Protein AF-A0A6G9AEF9-F1 (afdb_monomer_lite)

Sequence (185 aa):
MTSKETEKKRSSFPTVIVLAAILIAVVLTCVPYLVTIALAEEAAERADASPIFGVTIPPGYKQWELIAPAEEAAPLDELRAVVGNQAAIDAYQAGKLPFPDGTILVKRAWKRKQSPEFASATVPGAATTVQVMVKDSKKYAVTGGWGFGRFVNGKPVDEAQHRTCFACHEARVKNRDYVFTRLAP

Radius of gyration: 28.1 Å; chains: 1; bounding box: 76×95×37 Å

Organism: NCBI:txid1404367

pLDDT: mean 91.13, std 12.87, range [42.12, 98.94]

Structure (mmCIF, N/CA/C/O backbone):
data_AF-A0A6G9AEF9-F1
#
_entry.id   AF-A0A6G9AEF9-F1
#
loop_
_atom_site.group_PDB
_atom_site.id
_atom_site.type_symbol
_atom_site.label_atom_id
_atom_site.label_alt_id
_atom_site.label_comp_id
_atom_site.label_asym_id
_atom_site.label_entity_id
_atom_site.label_seq_id
_atom_site.pdbx_PDB_ins_code
_atom_site.Cartn_x
_atom_site.Cartn_y
_atom_site.Cartn_z
_atom_site.occupancy
_atom_site.B_iso_or_equiv
_atom_site.auth_seq_id
_atom_site.auth_comp_id
_atom_site.auth_asym_id
_atom_site.auth_atom_id
_atom_site.pdbx_PDB_model_num
ATOM 1 N N . MET A 1 1 ? -49.080 77.029 6.266 1.00 50.19 1 MET A N 1
ATOM 2 C CA . MET A 1 1 ? -49.025 76.745 4.819 1.00 50.19 1 MET A CA 1
ATOM 3 C C . MET A 1 1 ? -47.657 76.170 4.503 1.00 50.19 1 MET A C 1
ATOM 5 O O . MET A 1 1 ? -46.713 76.938 4.533 1.00 50.19 1 MET A O 1
ATOM 9 N N . THR A 1 2 ? -47.567 74.858 4.270 1.00 42.12 2 THR A N 1
ATOM 10 C CA . THR A 1 2 ? -46.549 74.180 3.436 1.00 42.12 2 THR A CA 1
ATOM 11 C C . THR A 1 2 ? -46.920 72.693 3.372 1.00 42.12 2 THR A C 1
ATOM 13 O O . THR A 1 2 ? -47.054 72.036 4.403 1.00 42.12 2 THR A O 1
ATOM 16 N N . SER A 1 3 ? -47.187 72.192 2.164 1.00 45.69 3 SER A N 1
ATOM 17 C CA . SER A 1 3 ? -47.597 70.809 1.889 1.00 45.69 3 SER A CA 1
ATOM 18 C C . SER A 1 3 ? -46.540 69.802 2.335 1.00 45.69 3 SER A C 1
ATOM 20 O O . SER A 1 3 ? -45.378 69.923 1.958 1.00 45.69 3 SER A O 1
ATOM 22 N N . LYS A 1 4 ? -46.949 68.759 3.067 1.00 47.06 4 LYS A N 1
ATOM 23 C CA . LYS A 1 4 ? -46.175 67.516 3.145 1.00 47.06 4 LYS A CA 1
ATOM 24 C C . LYS A 1 4 ? -46.424 66.720 1.868 1.00 47.06 4 LYS A C 1
ATOM 26 O O . LYS A 1 4 ? -47.491 66.139 1.693 1.00 47.06 4 LYS A O 1
ATOM 31 N N . GLU A 1 5 ? -45.439 66.731 0.984 1.00 54.19 5 GLU A N 1
ATOM 32 C CA . GLU A 1 5 ? -45.328 65.805 -0.134 1.00 54.19 5 GLU A CA 1
ATOM 33 C C . GLU A 1 5 ? -45.223 64.379 0.426 1.00 54.19 5 GLU A C 1
ATOM 35 O O . GLU A 1 5 ? -44.299 64.041 1.165 1.00 54.19 5 GLU A O 1
ATOM 40 N N . THR A 1 6 ? -46.230 63.549 0.160 1.00 50.47 6 THR A N 1
ATOM 41 C CA . THR A 1 6 ? -46.208 62.128 0.515 1.00 50.47 6 THR A CA 1
ATOM 42 C C . THR A 1 6 ? -45.193 61.403 -0.359 1.00 50.47 6 THR A C 1
ATOM 44 O O . THR A 1 6 ? -45.478 61.065 -1.508 1.00 50.47 6 THR A O 1
ATOM 47 N N . GLU A 1 7 ? -44.021 61.130 0.209 1.00 55.97 7 G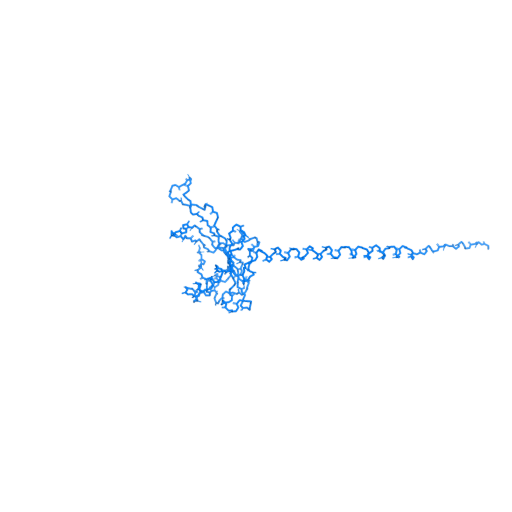LU A N 1
ATOM 48 C CA . GLU A 1 7 ? -43.035 60.207 -0.342 1.00 55.97 7 GLU A CA 1
ATOM 49 C C . GLU A 1 7 ? -43.676 58.814 -0.472 1.00 55.97 7 GLU A C 1
ATOM 51 O O . GLU A 1 7 ? -43.963 58.113 0.504 1.00 55.97 7 GLU A O 1
ATOM 56 N N . LYS A 1 8 ? -43.985 58.429 -1.712 1.00 52.72 8 LYS A N 1
ATOM 57 C CA . LYS A 1 8 ? -44.586 57.138 -2.048 1.00 52.72 8 LYS A CA 1
ATOM 58 C C . LYS A 1 8 ? -43.562 56.039 -1.768 1.00 52.72 8 LYS A C 1
ATOM 60 O O . LYS A 1 8 ? -42.731 55.737 -2.622 1.00 52.72 8 LYS A O 1
ATOM 65 N N . LYS A 1 9 ? -43.636 55.427 -0.581 1.00 56.53 9 LYS A N 1
ATOM 66 C CA . LYS A 1 9 ? -42.842 54.252 -0.188 1.00 56.53 9 LYS A CA 1
ATOM 67 C C . LYS A 1 9 ? -43.030 53.155 -1.245 1.00 56.53 9 LYS A C 1
ATOM 69 O O . LYS A 1 9 ? -44.062 52.485 -1.291 1.00 56.53 9 LYS A O 1
ATOM 74 N N . ARG A 1 10 ? -42.064 53.033 -2.160 1.00 57.84 10 ARG A N 1
ATOM 75 C CA . ARG A 1 10 ? -42.080 52.072 -3.270 1.00 57.84 10 ARG A CA 1
ATOM 76 C C . ARG A 1 10 ? -42.078 50.671 -2.653 1.00 57.84 10 ARG A C 1
ATOM 78 O O . ARG A 1 10 ? -41.106 50.263 -2.028 1.00 57.84 10 ARG A O 1
ATOM 85 N N . SER A 1 11 ? -43.215 49.989 -2.755 1.00 58.19 11 SER A N 1
ATOM 86 C CA . SER A 1 11 ? -43.431 48.631 -2.254 1.00 58.19 11 SER A CA 1
ATOM 87 C C . SER A 1 11 ? -42.329 47.694 -2.767 1.00 58.19 11 SER A C 1
ATOM 89 O O . SER A 1 11 ? -42.173 47.554 -3.979 1.00 58.19 11 SER A O 1
ATOM 91 N N . SER A 1 12 ? -41.559 47.067 -1.865 1.00 60.94 12 SER A N 1
ATOM 92 C CA . SER A 1 12 ? -40.509 46.094 -2.224 1.00 60.94 12 SER A CA 1
ATOM 93 C C . SER A 1 12 ? -41.057 44.692 -2.522 1.00 60.94 12 SER A C 1
ATOM 95 O O . SER A 1 12 ? -40.296 43.800 -2.892 1.00 60.94 12 SER A O 1
ATOM 97 N N . PHE A 1 13 ? -42.377 44.494 -2.415 1.00 61.22 13 PHE A N 1
ATOM 98 C CA . PHE A 1 13 ? -43.053 43.216 -2.651 1.00 61.22 13 PHE A CA 1
ATOM 99 C C . PHE A 1 13 ? -42.726 42.542 -3.998 1.00 61.22 13 PHE A C 1
ATOM 101 O O . PHE A 1 13 ? -42.411 41.354 -3.974 1.00 61.22 13 PHE A O 1
ATOM 108 N N . PRO A 1 14 ? -42.744 43.224 -5.164 1.00 70.44 14 PRO A N 1
ATOM 109 C CA . PRO A 1 14 ? -42.425 42.567 -6.433 1.00 70.44 14 PRO A CA 1
ATOM 110 C C . PRO A 1 14 ? -40.957 42.127 -6.502 1.00 70.44 14 PRO A C 1
ATOM 112 O O . PRO A 1 14 ? -40.668 41.054 -7.020 1.00 70.44 14 PRO A O 1
ATOM 115 N N . THR A 1 15 ? -40.034 42.893 -5.914 1.00 71.81 15 THR A N 1
ATOM 116 C CA . THR A 1 15 ? -38.612 42.525 -5.845 1.00 71.81 15 THR A CA 1
ATOM 117 C C . THR A 1 15 ? -38.402 41.287 -4.973 1.00 71.81 15 THR A C 1
ATOM 119 O O . THR A 1 15 ? -37.646 40.398 -5.350 1.00 71.81 15 THR A O 1
ATOM 122 N N . VAL A 1 16 ? -39.107 41.187 -3.842 1.00 73.44 16 VAL A N 1
ATOM 123 C CA . VAL A 1 16 ? -39.043 40.017 -2.949 1.00 73.44 16 VAL A CA 1
ATOM 124 C C . VAL A 1 16 ? -39.600 38.762 -3.630 1.00 73.44 16 VAL A C 1
ATOM 126 O O . VAL A 1 16 ? -38.996 37.699 -3.523 1.00 73.44 16 VAL A O 1
ATOM 129 N N . ILE A 1 17 ? -40.700 38.877 -4.384 1.00 76.44 17 ILE A N 1
ATOM 130 C CA . ILE A 1 17 ? -41.297 37.751 -5.124 1.00 76.44 17 ILE A CA 1
ATOM 131 C C . ILE A 1 17 ? -40.371 37.273 -6.250 1.00 76.44 17 ILE A C 1
ATOM 133 O O . ILE A 1 17 ? -40.176 36.071 -6.411 1.00 76.44 17 ILE A O 1
ATOM 137 N N . VAL A 1 18 ? -39.763 38.196 -7.003 1.00 77.94 18 VAL A N 1
ATOM 138 C CA . VAL A 1 18 ? -38.818 37.851 -8.077 1.00 77.94 18 VAL A CA 1
ATOM 139 C C . VAL A 1 18 ? -37.564 37.184 -7.510 1.00 77.94 18 VAL A C 1
ATOM 141 O O . VAL A 1 18 ? -37.134 36.159 -8.031 1.00 77.94 18 VAL A O 1
ATOM 144 N N . LEU A 1 19 ? -37.012 37.700 -6.409 1.00 77.81 19 LEU A N 1
ATOM 145 C CA . LEU A 1 19 ? -35.867 37.080 -5.737 1.00 77.81 19 LEU A CA 1
ATOM 146 C C . LEU A 1 19 ? -36.208 35.687 -5.192 1.00 77.81 19 LEU A C 1
ATOM 148 O O . LEU A 1 19 ? -35.406 34.772 -5.353 1.00 77.81 19 LEU A O 1
ATOM 152 N N . ALA A 1 20 ? -37.399 35.500 -4.614 1.00 77.81 20 ALA A N 1
ATOM 153 C CA . ALA A 1 20 ? -37.861 34.194 -4.148 1.00 77.81 20 ALA A CA 1
ATOM 154 C C . ALA A 1 20 ? -38.041 33.198 -5.306 1.00 77.81 20 ALA A C 1
ATOM 156 O O . ALA A 1 20 ? -37.604 32.055 -5.200 1.00 77.81 20 ALA A O 1
ATOM 157 N N . ALA A 1 21 ? -38.615 33.627 -6.434 1.00 78.69 21 ALA A N 1
ATOM 158 C CA . ALA A 1 21 ? -38.781 32.787 -7.619 1.00 78.69 21 ALA A CA 1
ATOM 159 C C . ALA A 1 21 ? -37.434 32.387 -8.249 1.00 78.69 21 ALA A C 1
ATOM 161 O O . ALA A 1 21 ? -37.260 31.230 -8.629 1.00 78.69 21 ALA A O 1
ATOM 162 N N . ILE A 1 22 ? -36.463 33.308 -8.307 1.00 79.38 22 ILE A N 1
ATOM 163 C CA . ILE A 1 22 ? -35.096 33.015 -8.766 1.00 79.38 22 ILE A CA 1
ATOM 164 C C . ILE A 1 22 ? -34.413 32.036 -7.811 1.00 79.38 22 ILE A C 1
ATOM 166 O O . ILE A 1 22 ? -33.820 31.066 -8.273 1.00 79.38 22 ILE A O 1
ATOM 170 N N . LEU A 1 23 ? -34.532 32.232 -6.492 1.00 78.56 23 LEU A N 1
ATOM 171 C CA . LEU A 1 23 ? -33.971 31.298 -5.514 1.00 78.56 23 LEU A CA 1
ATOM 172 C C . LEU A 1 23 ? -34.563 29.895 -5.677 1.00 78.56 23 LEU A C 1
ATOM 174 O O . LEU A 1 23 ? -33.823 28.918 -5.680 1.00 78.56 23 LEU A O 1
ATOM 178 N N . ILE A 1 24 ? -35.881 29.790 -5.857 1.00 79.62 24 ILE A N 1
ATOM 179 C CA . ILE A 1 24 ? -36.564 28.509 -6.065 1.00 79.62 24 ILE A CA 1
ATOM 180 C C . ILE A 1 24 ? -36.096 27.854 -7.370 1.00 79.62 24 ILE A C 1
ATOM 182 O O . ILE A 1 24 ? -35.785 26.668 -7.367 1.00 79.62 24 ILE A O 1
ATOM 186 N N . ALA A 1 25 ? -35.982 28.606 -8.467 1.00 77.56 25 ALA A N 1
ATOM 187 C CA . ALA A 1 25 ? -35.491 28.079 -9.741 1.00 77.56 25 ALA A CA 1
ATOM 188 C C . ALA A 1 25 ? -34.025 27.612 -9.661 1.00 77.56 25 ALA A C 1
ATOM 190 O O . ALA A 1 25 ? -33.682 26.554 -10.189 1.00 77.56 25 ALA A O 1
ATOM 191 N N . VAL A 1 26 ? -33.168 28.359 -8.958 1.00 77.44 26 VAL A N 1
ATOM 192 C CA . VAL A 1 26 ? -31.773 27.975 -8.694 1.00 77.44 26 VAL A CA 1
ATOM 193 C C . VAL A 1 26 ? -31.721 26.713 -7.835 1.00 77.44 26 VAL A C 1
ATOM 195 O O . VAL A 1 26 ? -30.998 25.784 -8.166 1.00 77.44 26 VAL A O 1
ATOM 198 N N . VAL A 1 27 ? -32.531 26.609 -6.782 1.00 79.00 27 VAL A N 1
ATOM 199 C CA . VAL A 1 27 ? -32.588 25.402 -5.943 1.00 79.00 27 VAL A CA 1
ATOM 200 C C . VAL A 1 27 ? -33.084 24.192 -6.745 1.00 79.00 27 VAL A C 1
ATOM 202 O O . VAL A 1 27 ? -32.461 23.134 -6.693 1.00 79.00 27 VAL A O 1
ATOM 205 N N . LEU A 1 28 ? -34.146 24.345 -7.540 1.00 83.31 28 LEU A N 1
ATOM 206 C CA . LEU A 1 28 ? -34.722 23.267 -8.354 1.00 83.31 28 LEU A CA 1
ATOM 207 C C . LEU A 1 28 ? -33.795 22.769 -9.470 1.00 83.31 28 LEU A C 1
ATOM 209 O O . LEU A 1 28 ? -33.977 21.651 -9.939 1.00 83.31 28 LEU A O 1
ATOM 213 N N . THR A 1 29 ? -32.819 23.568 -9.901 1.00 80.75 29 THR A N 1
ATOM 214 C CA . THR A 1 29 ? -31.874 23.187 -10.963 1.00 80.75 29 THR A CA 1
ATOM 215 C C . THR A 1 29 ? -30.514 22.776 -10.404 1.00 80.75 29 THR A C 1
ATOM 217 O O . THR A 1 29 ? -29.993 21.722 -10.767 1.00 80.75 29 THR A O 1
ATOM 220 N N . CYS A 1 30 ? -29.947 23.548 -9.476 1.00 84.88 30 CYS A N 1
ATOM 221 C CA . CYS A 1 30 ? -28.628 23.283 -8.914 1.00 84.88 30 CYS A CA 1
ATOM 222 C C . CYS A 1 30 ? -28.615 22.073 -7.976 1.00 84.88 30 CYS A C 1
ATOM 224 O O . CYS A 1 30 ? -27.661 21.306 -8.021 1.00 84.88 30 CYS A O 1
ATOM 226 N N . VAL A 1 31 ? -29.645 21.859 -7.149 1.00 82.88 31 VAL A N 1
ATOM 227 C CA . VAL A 1 31 ? -29.656 20.726 -6.205 1.00 82.88 31 VAL A CA 1
ATOM 228 C C . VAL A 1 31 ? -29.652 19.371 -6.923 1.00 82.88 31 VAL A C 1
ATOM 230 O O . VAL A 1 31 ? -28.750 18.584 -6.642 1.00 82.88 31 VAL A O 1
ATOM 233 N N . PRO A 1 32 ? -30.564 19.066 -7.870 1.00 86.56 32 PRO A N 1
ATOM 234 C CA . PRO A 1 32 ? -30.508 17.790 -8.584 1.00 86.56 32 PRO A CA 1
ATOM 235 C C . PRO A 1 32 ? -29.223 17.629 -9.405 1.00 86.56 32 PRO A C 1
ATOM 237 O O . PRO A 1 32 ? -28.688 16.526 -9.462 1.00 86.56 32 PRO A O 1
ATOM 240 N N . TYR A 1 33 ? -28.677 18.713 -9.966 1.00 86.88 33 TYR A N 1
ATOM 241 C CA . TYR A 1 33 ? -27.392 18.666 -10.668 1.00 86.88 33 TYR A CA 1
ATOM 242 C C . TYR A 1 33 ? -26.226 18.293 -9.732 1.00 86.88 33 TYR A C 1
ATOM 244 O O . TYR A 1 33 ? -25.446 17.390 -10.034 1.00 86.88 33 TYR A O 1
ATOM 252 N N . LEU A 1 34 ? -26.141 18.911 -8.550 1.00 87.00 34 LEU A N 1
ATOM 253 C CA . LEU A 1 34 ? -25.136 18.565 -7.539 1.00 87.00 34 LEU A CA 1
ATOM 254 C C . LEU A 1 34 ? -25.303 17.125 -7.031 1.00 87.00 34 LEU A C 1
ATOM 256 O O . LEU A 1 34 ? -24.308 16.426 -6.856 1.00 87.00 34 LEU A O 1
ATOM 260 N N . VAL A 1 35 ? -26.543 16.651 -6.864 1.00 87.81 35 VAL A N 1
ATOM 261 C CA . VAL A 1 35 ? -26.825 15.252 -6.499 1.00 87.81 35 VAL A CA 1
ATOM 262 C C . VAL A 1 35 ? -26.335 14.292 -7.586 1.00 87.81 35 VAL A C 1
ATOM 264 O O . VAL A 1 35 ? -25.706 13.288 -7.264 1.00 87.81 35 VAL A O 1
ATOM 267 N N . THR A 1 36 ? -26.553 14.595 -8.872 1.00 84.56 36 THR A N 1
ATOM 268 C CA . THR A 1 36 ? -26.038 13.744 -9.960 1.00 84.56 36 THR A CA 1
ATOM 269 C C . THR A 1 36 ? -24.513 13.686 -10.002 1.00 84.56 36 THR A C 1
ATOM 271 O O . THR A 1 36 ? -23.966 12.615 -10.254 1.00 84.56 36 THR A O 1
ATOM 274 N N . ILE A 1 37 ? -23.824 14.796 -9.713 1.00 86.75 37 ILE A N 1
ATOM 275 C CA . ILE A 1 37 ? -22.356 14.823 -9.634 1.00 86.75 37 ILE A CA 1
ATOM 276 C C . ILE A 1 37 ? -21.868 13.962 -8.466 1.00 86.75 37 ILE A C 1
ATOM 278 O O . ILE A 1 37 ? -21.018 13.102 -8.673 1.00 86.75 37 ILE A O 1
ATOM 282 N N . ALA A 1 38 ? -22.442 14.133 -7.271 1.00 82.56 38 ALA A N 1
ATOM 283 C CA . ALA A 1 38 ? -22.043 13.371 -6.088 1.00 82.56 38 ALA A CA 1
ATOM 284 C C . ALA A 1 38 ? -22.218 11.854 -6.283 1.00 82.56 38 ALA A C 1
ATOM 286 O O . ALA A 1 38 ? -21.328 11.076 -5.949 1.00 82.56 38 ALA A O 1
ATOM 287 N N . LEU A 1 39 ? -23.331 11.425 -6.891 1.00 82.38 39 LEU A N 1
ATOM 288 C CA . LEU A 1 39 ? -23.566 10.011 -7.205 1.00 82.38 39 LEU A CA 1
ATOM 289 C C . LEU A 1 39 ? -22.569 9.465 -8.238 1.00 82.38 39 LEU A C 1
ATOM 291 O O . LEU A 1 39 ? -22.160 8.307 -8.150 1.00 82.38 39 LEU A O 1
ATOM 295 N N . ALA A 1 40 ? -22.176 10.280 -9.220 1.00 75.19 40 ALA A N 1
ATOM 296 C CA . ALA A 1 40 ? -21.175 9.892 -10.209 1.00 75.19 40 ALA A CA 1
ATOM 297 C C . ALA A 1 40 ? -19.773 9.764 -9.588 1.00 75.19 40 ALA A C 1
ATOM 299 O O . ALA A 1 40 ? -19.057 8.816 -9.910 1.00 75.19 40 ALA A O 1
ATOM 300 N N . GLU A 1 41 ? -19.397 10.669 -8.679 1.00 77.88 41 GLU A N 1
ATOM 301 C CA . GLU A 1 41 ? -18.144 10.581 -7.919 1.00 77.88 41 GLU A CA 1
ATOM 302 C C . GLU A 1 41 ? -18.118 9.344 -7.016 1.00 77.88 41 GLU A C 1
ATOM 304 O O . GLU A 1 41 ? -17.148 8.589 -7.053 1.00 77.88 41 GLU A O 1
ATOM 309 N N . GLU A 1 42 ? -19.200 9.067 -6.284 1.00 75.25 42 GLU A N 1
ATOM 310 C CA . GLU A 1 42 ? -19.298 7.880 -5.427 1.00 75.25 42 GLU A CA 1
ATOM 311 C C . GLU A 1 42 ? -19.210 6.580 -6.246 1.00 75.25 42 GLU A C 1
ATOM 313 O O . GLU A 1 42 ? -18.527 5.627 -5.861 1.00 75.25 42 GLU A O 1
ATOM 318 N N . ALA A 1 43 ? -19.850 6.536 -7.420 1.00 72.38 43 ALA A N 1
ATOM 319 C CA . ALA A 1 43 ? -19.755 5.398 -8.329 1.00 72.38 43 ALA A CA 1
ATOM 320 C C . ALA A 1 43 ? -18.331 5.207 -8.880 1.00 72.38 43 ALA A C 1
ATOM 322 O O . ALA A 1 43 ? -17.863 4.070 -8.984 1.00 72.38 43 ALA A O 1
ATOM 323 N N . ALA A 1 44 ? -17.635 6.298 -9.206 1.00 71.94 44 ALA A N 1
ATOM 324 C CA . ALA A 1 44 ? -16.251 6.258 -9.667 1.00 71.94 44 ALA A CA 1
ATOM 325 C C . ALA A 1 44 ? -15.293 5.799 -8.555 1.00 71.94 44 ALA A C 1
ATOM 327 O O . ALA A 1 44 ? -14.467 4.917 -8.787 1.00 71.94 44 ALA A O 1
ATOM 328 N N . GLU A 1 45 ? -15.445 6.319 -7.335 1.00 74.69 45 GLU A N 1
ATOM 329 C CA . GLU A 1 45 ? -14.645 5.905 -6.179 1.00 74.69 45 GLU A CA 1
ATOM 330 C C . GLU A 1 45 ? -14.865 4.422 -5.857 1.00 74.69 45 GLU A C 1
ATOM 332 O O . GLU A 1 45 ? -13.914 3.677 -5.615 1.00 74.69 45 GLU A O 1
ATOM 337 N N . ARG A 1 46 ? -16.114 3.951 -5.945 1.00 76.75 46 ARG A N 1
ATOM 338 C CA . ARG A 1 46 ? -16.452 2.539 -5.754 1.00 76.75 46 ARG A CA 1
ATOM 339 C C . ARG A 1 46 ? -15.860 1.635 -6.835 1.00 76.75 46 ARG A C 1
ATOM 341 O O . ARG A 1 46 ? -15.484 0.507 -6.522 1.00 76.75 46 ARG A O 1
ATOM 348 N N . ALA A 1 47 ? -15.767 2.106 -8.078 1.00 82.06 47 ALA A N 1
ATOM 349 C CA . ALA A 1 47 ? -15.127 1.371 -9.169 1.00 82.06 47 ALA A CA 1
ATOM 350 C C . ALA A 1 47 ? -13.603 1.250 -8.986 1.00 82.06 47 ALA A C 1
ATOM 352 O O . ALA A 1 47 ? -13.001 0.276 -9.440 1.00 82.06 47 ALA A O 1
ATOM 353 N N . ASP A 1 48 ? -12.994 2.212 -8.292 1.00 92.38 48 ASP A N 1
ATOM 354 C CA . ASP A 1 48 ? -11.558 2.236 -8.008 1.00 92.38 48 ASP A CA 1
ATOM 355 C C . ASP A 1 48 ? -11.193 1.600 -6.658 1.00 92.38 48 ASP A C 1
ATOM 357 O O . ASP A 1 48 ? -10.011 1.465 -6.332 1.00 92.38 48 ASP A O 1
ATOM 361 N N . ALA A 1 49 ? -12.184 1.153 -5.887 1.00 97.06 49 ALA A N 1
ATOM 362 C CA . ALA A 1 49 ? -11.987 0.450 -4.630 1.00 97.06 49 ALA A CA 1
ATOM 363 C C . ALA A 1 49 ? -11.798 -1.060 -4.838 1.00 97.06 49 ALA A C 1
ATOM 365 O O . ALA A 1 49 ? -12.389 -1.678 -5.723 1.00 97.06 49 ALA A O 1
ATOM 366 N N . SER A 1 50 ? -10.990 -1.688 -3.985 1.00 97.62 50 SER A N 1
ATOM 367 C CA . SER A 1 50 ? -10.809 -3.132 -4.014 1.00 97.62 50 SER A CA 1
ATOM 368 C C . SER A 1 50 ? -12.135 -3.854 -3.763 1.00 97.62 50 SER A C 1
ATOM 370 O O . SER A 1 50 ? -12.891 -3.468 -2.859 1.00 97.62 50 SER A O 1
ATOM 372 N N . PRO A 1 51 ? -12.423 -4.935 -4.512 1.00 94.88 51 PRO A N 1
ATOM 373 C CA . PRO A 1 51 ? -13.562 -5.782 -4.202 1.00 94.88 51 PRO A CA 1
ATOM 374 C C . PRO A 1 51 ? -13.422 -6.306 -2.772 1.00 94.88 51 PRO A C 1
ATOM 376 O O . PRO A 1 51 ? -12.309 -6.448 -2.264 1.00 94.88 51 PRO A O 1
ATOM 379 N N . ILE A 1 52 ? -14.560 -6.568 -2.128 1.00 95.25 52 ILE A N 1
ATOM 380 C CA . ILE A 1 52 ? -14.738 -7.120 -0.769 1.00 95.25 52 ILE A CA 1
ATOM 381 C C . ILE A 1 52 ? -14.170 -6.313 0.414 1.00 95.25 52 ILE A C 1
ATOM 383 O O . ILE A 1 52 ? -14.688 -6.459 1.518 1.00 95.25 52 ILE A O 1
ATOM 387 N N . PHE A 1 53 ? -13.179 -5.436 0.218 1.00 97.56 53 PHE A N 1
ATOM 388 C CA . PHE A 1 53 ? -12.608 -4.604 1.289 1.00 97.56 53 PHE A CA 1
ATOM 389 C C . PHE A 1 53 ? -12.914 -3.109 1.136 1.00 97.56 53 PHE A C 1
ATOM 391 O O . PHE A 1 53 ? -12.922 -2.381 2.131 1.00 97.56 53 PHE A O 1
ATOM 398 N N . GLY A 1 54 ? -13.177 -2.634 -0.085 1.00 97.19 54 GLY A N 1
ATOM 399 C CA . GLY A 1 54 ? -13.405 -1.214 -0.345 1.00 97.19 54 GLY A CA 1
ATOM 400 C C . GLY A 1 54 ? -12.179 -0.353 -0.022 1.00 97.19 54 GLY A C 1
ATOM 401 O O . GLY A 1 54 ? -12.329 0.762 0.468 1.00 97.19 54 GLY A O 1
ATOM 402 N N . VAL A 1 55 ? -10.970 -0.897 -0.196 1.00 98.31 55 VAL A N 1
ATOM 403 C CA . VAL A 1 55 ? -9.708 -0.166 -0.012 1.00 98.31 55 VAL A CA 1
ATOM 404 C C . VAL A 1 55 ? -9.352 0.507 -1.328 1.00 98.31 55 VAL A C 1
ATOM 406 O O . VAL A 1 55 ? -9.385 -0.145 -2.362 1.00 98.31 55 VAL A O 1
ATOM 409 N N . THR A 1 56 ? -8.972 1.779 -1.302 1.00 98.00 56 THR A N 1
ATOM 410 C CA . THR A 1 56 ? -8.499 2.540 -2.469 1.00 98.00 56 THR A CA 1
ATOM 411 C C . THR A 1 56 ? -6.999 2.828 -2.355 1.00 98.00 56 THR A C 1
ATOM 413 O O . THR A 1 56 ? -6.373 2.559 -1.325 1.00 98.00 56 THR A O 1
ATOM 416 N N . ILE A 1 57 ? -6.387 3.358 -3.420 1.00 98.25 57 ILE A N 1
ATOM 417 C CA . ILE A 1 57 ? -5.018 3.887 -3.350 1.00 98.25 57 ILE A CA 1
ATOM 418 C C . ILE A 1 57 ? -5.066 5.242 -2.624 1.00 98.25 57 ILE A C 1
ATOM 420 O O . ILE A 1 57 ? -5.673 6.171 -3.157 1.00 98.25 57 ILE A O 1
ATOM 424 N N . PRO A 1 58 ? -4.411 5.406 -1.458 1.00 97.62 58 PRO A N 1
ATOM 425 C CA . PRO A 1 58 ? -4.467 6.665 -0.725 1.00 97.62 58 PRO A CA 1
ATOM 426 C C . PRO A 1 58 ? -3.813 7.798 -1.529 1.00 97.62 58 PRO A C 1
ATOM 428 O O . PRO A 1 58 ? -2.695 7.616 -2.024 1.00 97.62 58 PRO A O 1
ATOM 431 N N . PRO A 1 59 ? -4.435 8.980 -1.656 1.00 96.19 59 PRO A N 1
ATOM 432 C CA . PRO A 1 59 ? -3.785 10.119 -2.292 1.00 96.19 59 PRO A CA 1
ATOM 433 C C . PRO A 1 59 ? -2.529 10.521 -1.504 1.00 96.19 59 PRO A C 1
ATOM 435 O O . PRO A 1 59 ? -2.469 10.399 -0.283 1.00 96.19 59 PRO A O 1
ATOM 438 N N . GLY A 1 60 ? -1.490 10.978 -2.205 1.00 97.00 60 GLY A N 1
ATOM 439 C CA . GLY A 1 60 ? -0.255 11.447 -1.563 1.00 97.00 60 GLY A CA 1
ATOM 440 C C . GLY A 1 60 ? 0.625 10.359 -0.926 1.00 97.00 60 GLY A C 1
ATOM 441 O O . GLY A 1 60 ? 1.645 10.675 -0.320 1.00 97.00 60 GLY A O 1
ATOM 442 N N . TYR A 1 61 ? 0.300 9.069 -1.084 1.00 98.31 61 TYR A N 1
ATOM 443 C CA . TYR A 1 61 ? 1.099 7.990 -0.485 1.00 98.31 61 TYR A CA 1
ATOM 444 C C . TYR A 1 61 ? 2.556 7.952 -0.974 1.00 98.31 61 TYR A C 1
ATOM 446 O O . TYR A 1 61 ? 3.426 7.396 -0.317 1.00 98.31 61 TYR A O 1
ATOM 454 N N . LYS A 1 62 ? 2.854 8.533 -2.144 1.00 96.50 62 LYS A N 1
ATOM 455 C CA . LYS A 1 62 ? 4.217 8.573 -2.699 1.00 96.50 62 LYS A CA 1
ATOM 456 C C . LYS A 1 62 ? 5.157 9.465 -1.882 1.00 96.50 62 LYS A C 1
ATOM 458 O O . LYS A 1 62 ? 6.365 9.328 -2.036 1.00 96.50 62 LYS A O 1
ATOM 463 N N . GLN A 1 63 ? 4.602 10.361 -1.067 1.00 97.81 63 GLN A N 1
ATOM 464 C CA . GLN A 1 63 ? 5.314 11.259 -0.162 1.00 97.81 63 GLN A CA 1
ATOM 465 C C . GLN A 1 63 ? 5.414 10.701 1.263 1.00 97.81 63 GLN A C 1
ATOM 467 O O . GLN A 1 63 ? 6.026 11.330 2.119 1.00 97.81 63 GLN A O 1
ATOM 472 N N . TRP A 1 64 ? 4.792 9.552 1.534 1.00 98.56 64 TRP A N 1
ATOM 473 C CA . TRP A 1 64 ? 4.865 8.914 2.841 1.00 98.56 64 TRP A CA 1
ATOM 474 C C . TRP A 1 64 ? 6.251 8.334 3.102 1.00 98.56 64 TRP A C 1
ATOM 476 O O . TRP A 1 64 ? 6.998 8.007 2.176 1.00 98.56 64 TRP A O 1
ATOM 486 N N . GLU A 1 65 ? 6.572 8.192 4.381 1.00 98.31 65 GLU A N 1
ATOM 487 C CA . GLU A 1 65 ? 7.878 7.739 4.828 1.00 98.31 65 GLU A CA 1
ATOM 488 C C . GLU A 1 65 ? 8.116 6.270 4.453 1.00 98.31 65 GLU A C 1
ATOM 490 O O . GLU A 1 65 ? 7.208 5.429 4.478 1.00 98.31 65 GLU A O 1
ATOM 495 N N . LEU A 1 66 ? 9.353 5.974 4.047 1.00 98.56 66 LEU A N 1
ATOM 496 C CA . LEU A 1 66 ? 9.782 4.632 3.682 1.00 98.56 66 LEU A CA 1
ATOM 497 C C . LEU A 1 66 ? 9.851 3.757 4.935 1.00 98.56 66 LEU A C 1
ATOM 499 O O . LEU A 1 66 ? 10.584 4.058 5.864 1.00 98.56 66 LEU A O 1
ATOM 503 N N . ILE A 1 67 ? 9.148 2.626 4.910 1.00 98.69 67 ILE A N 1
ATOM 504 C CA . ILE A 1 67 ? 9.285 1.580 5.924 1.00 98.69 67 ILE A CA 1
ATOM 505 C C . ILE A 1 67 ? 10.493 0.712 5.600 1.00 98.69 67 ILE A C 1
ATOM 507 O O . ILE A 1 67 ? 11.397 0.601 6.412 1.00 98.69 67 ILE A O 1
ATOM 511 N N . ALA A 1 68 ? 10.509 0.069 4.431 1.00 98.62 68 ALA A N 1
ATOM 512 C CA . ALA A 1 68 ? 11.659 -0.713 3.981 1.00 98.62 68 ALA A CA 1
ATOM 513 C C . ALA A 1 68 ? 11.567 -1.067 2.490 1.00 98.62 68 ALA A C 1
ATOM 515 O O . ALA A 1 68 ? 10.458 -1.237 1.956 1.00 98.62 68 ALA A O 1
ATOM 516 N N . PRO A 1 69 ? 12.718 -1.244 1.820 1.00 98.00 69 PRO A N 1
ATOM 517 C CA . PRO A 1 69 ? 12.785 -1.926 0.539 1.00 98.00 69 PRO A CA 1
ATOM 518 C C . PRO A 1 69 ? 12.673 -3.450 0.709 1.00 98.00 69 PRO A C 1
ATOM 520 O O . PRO A 1 69 ? 12.920 -4.007 1.778 1.00 98.00 69 PRO A O 1
ATOM 523 N N . ALA A 1 70 ? 12.328 -4.134 -0.375 1.00 97.44 70 ALA A N 1
ATOM 524 C CA . ALA A 1 70 ? 12.426 -5.581 -0.503 1.00 97.44 70 ALA A CA 1
ATOM 525 C C . ALA A 1 70 ? 12.689 -5.960 -1.962 1.00 97.44 70 ALA A C 1
ATOM 527 O O . ALA A 1 70 ? 12.297 -5.243 -2.883 1.00 97.44 70 ALA A O 1
ATOM 528 N N . GLU A 1 71 ? 13.295 -7.120 -2.169 1.00 96.75 71 GLU A N 1
ATOM 529 C CA . GLU A 1 71 ? 13.380 -7.760 -3.475 1.00 96.75 71 GLU A CA 1
ATOM 530 C C . GLU A 1 71 ? 12.538 -9.035 -3.448 1.00 96.75 71 GLU A C 1
ATOM 532 O O . GLU A 1 71 ? 12.594 -9.804 -2.486 1.00 96.75 71 GLU A O 1
ATOM 537 N N . GLU A 1 72 ? 11.750 -9.258 -4.496 1.00 95.31 72 GLU A N 1
ATOM 538 C CA . GLU A 1 72 ? 11.159 -10.562 -4.762 1.00 95.31 72 GLU A CA 1
ATOM 539 C C . GLU A 1 72 ? 11.861 -11.205 -5.949 1.00 95.31 72 GLU A C 1
ATOM 541 O O . GLU A 1 72 ? 11.881 -10.656 -7.052 1.00 95.31 72 GLU A O 1
ATOM 546 N N . ALA A 1 73 ? 12.422 -12.386 -5.704 1.00 94.06 73 ALA A N 1
ATOM 547 C CA . ALA A 1 73 ? 13.127 -13.162 -6.706 1.00 94.06 73 ALA A CA 1
ATOM 548 C C . ALA A 1 73 ? 12.197 -13.628 -7.845 1.00 94.06 73 ALA A C 1
ATOM 550 O O . ALA A 1 73 ? 10.987 -13.368 -7.880 1.00 94.06 73 ALA A O 1
ATOM 551 N N . ALA A 1 74 ? 12.777 -14.354 -8.800 1.00 91.75 74 ALA A N 1
ATOM 552 C CA . ALA A 1 74 ? 12.011 -15.049 -9.824 1.00 91.75 74 ALA A CA 1
ATOM 553 C C . ALA A 1 74 ? 10.900 -15.925 -9.191 1.00 91.75 74 ALA A C 1
ATOM 555 O O . ALA A 1 74 ? 11.111 -16.514 -8.128 1.00 91.75 74 ALA A O 1
ATOM 556 N N . PRO A 1 75 ? 9.716 -16.026 -9.823 1.00 94.44 75 PRO A N 1
ATOM 557 C CA . PRO A 1 75 ? 9.415 -15.581 -11.187 1.00 94.44 75 PRO A CA 1
ATOM 558 C C . PRO A 1 75 ? 8.949 -14.122 -11.300 1.00 94.44 75 PRO A C 1
ATOM 560 O O . PRO A 1 75 ? 8.839 -13.607 -12.412 1.00 94.44 75 PRO A O 1
ATOM 563 N N . LEU A 1 76 ? 8.659 -13.450 -10.183 1.00 93.75 76 LEU A N 1
ATOM 564 C CA . LEU A 1 76 ? 8.122 -12.090 -10.231 1.00 93.75 76 LEU A CA 1
ATOM 565 C C . LEU A 1 76 ? 9.208 -11.064 -10.550 1.00 93.75 76 LEU A C 1
ATOM 567 O O . LEU A 1 76 ? 8.947 -10.171 -11.358 1.00 93.75 76 LEU A O 1
ATOM 571 N N . ASP A 1 77 ? 10.426 -11.260 -10.034 1.00 96.12 77 ASP A N 1
ATOM 572 C CA . ASP A 1 77 ? 11.601 -10.433 -10.343 1.00 96.12 77 ASP A CA 1
ATOM 573 C C . ASP A 1 77 ? 11.300 -8.937 -10.150 1.00 96.12 77 ASP A C 1
ATOM 575 O O . ASP A 1 77 ? 11.277 -8.131 -11.089 1.00 96.12 77 ASP A O 1
ATOM 579 N N . GLU A 1 78 ? 10.958 -8.597 -8.907 1.00 97.75 78 GLU A N 1
ATOM 580 C CA . GLU A 1 78 ? 10.468 -7.277 -8.532 1.00 97.75 78 GLU A CA 1
ATOM 581 C C . GLU A 1 78 ? 11.352 -6.603 -7.488 1.00 97.75 78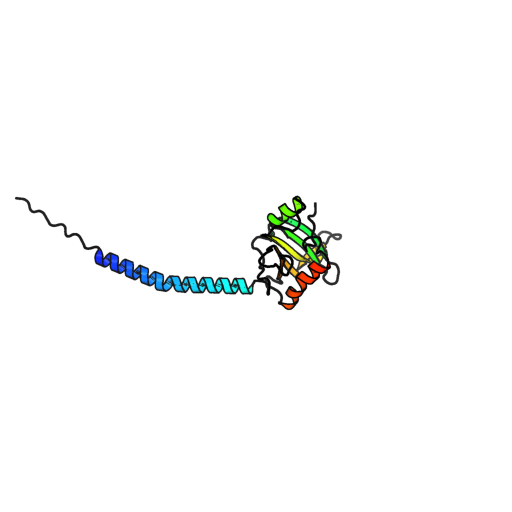 GLU A C 1
ATOM 583 O O . GLU A 1 78 ? 11.701 -7.188 -6.463 1.00 97.75 78 GLU A O 1
ATOM 588 N N . LEU A 1 79 ? 11.602 -5.313 -7.702 1.00 98.06 79 LEU A N 1
ATOM 589 C CA . LEU A 1 79 ? 11.999 -4.395 -6.643 1.00 98.06 79 LEU A CA 1
ATOM 590 C C . LEU A 1 79 ? 10.741 -3.838 -5.988 1.00 98.06 79 LEU A C 1
ATOM 592 O O . LEU A 1 79 ? 9.774 -3.482 -6.668 1.00 98.06 79 LEU A O 1
ATOM 596 N N . ARG A 1 80 ? 10.744 -3.758 -4.661 1.00 98.31 80 ARG A N 1
ATOM 597 C CA . ARG A 1 80 ? 9.594 -3.327 -3.874 1.00 98.31 80 ARG A CA 1
ATOM 598 C C . ARG A 1 80 ? 10.006 -2.339 -2.803 1.00 98.31 80 ARG A C 1
ATOM 600 O O . ARG A 1 80 ? 11.097 -2.416 -2.250 1.00 98.31 80 ARG A O 1
ATOM 607 N N . ALA A 1 81 ? 9.097 -1.434 -2.480 1.00 98.44 81 ALA A N 1
ATOM 608 C CA . ALA A 1 81 ? 9.243 -0.523 -1.356 1.00 98.44 81 ALA A CA 1
ATOM 609 C C . ALA A 1 81 ? 7.901 -0.378 -0.651 1.00 98.44 81 ALA A C 1
ATOM 611 O O . ALA A 1 81 ? 6.876 -0.183 -1.307 1.00 98.44 81 ALA A O 1
ATOM 612 N N . VAL A 1 82 ? 7.907 -0.476 0.675 1.00 98.88 82 VAL A N 1
ATOM 613 C CA . VAL A 1 82 ? 6.732 -0.180 1.493 1.00 98.88 82 VAL A CA 1
ATOM 614 C C . VAL A 1 82 ? 6.897 1.193 2.106 1.00 98.88 82 VAL A C 1
ATOM 616 O O . VAL A 1 82 ? 7.923 1.465 2.715 1.00 98.88 82 VAL A O 1
ATOM 619 N N . VAL A 1 83 ? 5.878 2.028 1.955 1.00 98.88 83 VAL A N 1
ATOM 620 C CA . VAL A 1 83 ? 5.741 3.313 2.644 1.00 98.88 83 VAL A CA 1
ATOM 621 C C . VAL A 1 83 ? 4.568 3.243 3.618 1.00 98.88 83 VAL A C 1
ATOM 623 O O . VAL A 1 83 ? 3.645 2.447 3.412 1.00 98.88 83 VAL A O 1
ATOM 626 N N . GLY A 1 84 ? 4.598 4.048 4.674 1.00 98.75 84 GLY A N 1
ATOM 627 C CA . GLY A 1 84 ? 3.566 4.057 5.709 1.00 98.75 84 GLY A CA 1
ATOM 628 C C . GLY A 1 84 ? 3.141 5.468 6.082 1.00 98.75 84 GLY A C 1
ATOM 629 O O . GLY A 1 84 ? 3.949 6.392 6.059 1.00 98.75 84 GLY A O 1
ATOM 630 N N . ASN A 1 85 ? 1.865 5.641 6.424 1.00 98.81 85 ASN A N 1
ATOM 631 C CA . ASN A 1 85 ? 1.396 6.911 6.977 1.00 98.81 85 ASN A CA 1
ATOM 632 C C . ASN A 1 85 ? 1.979 7.157 8.382 1.00 98.81 85 ASN A C 1
ATOM 634 O O . ASN A 1 85 ? 2.597 6.269 8.968 1.00 98.81 85 ASN A O 1
ATOM 638 N N . GLN A 1 86 ? 1.733 8.337 8.959 1.00 98.50 86 GLN A N 1
ATOM 639 C CA . GLN A 1 86 ? 2.261 8.681 10.286 1.00 98.50 86 GLN A CA 1
ATOM 640 C C . GLN A 1 86 ? 1.910 7.630 11.353 1.00 98.50 86 GLN A C 1
ATOM 642 O O . GLN A 1 86 ? 2.773 7.208 12.111 1.00 98.50 86 GLN A O 1
ATOM 647 N N . ALA A 1 87 ? 0.677 7.113 11.343 1.00 98.69 87 ALA A N 1
ATOM 648 C CA . ALA A 1 87 ? 0.256 6.065 12.272 1.00 98.69 87 ALA A CA 1
ATOM 649 C C . ALA A 1 87 ? 1.063 4.758 12.126 1.00 98.69 87 ALA A C 1
ATOM 651 O O . ALA A 1 87 ? 1.295 4.073 13.120 1.00 98.69 87 ALA A O 1
ATOM 652 N N . ALA A 1 88 ? 1.484 4.388 10.909 1.00 98.69 88 ALA A N 1
ATOM 653 C CA . ALA A 1 88 ? 2.409 3.274 10.705 1.00 98.69 88 ALA A CA 1
ATOM 654 C C . ALA A 1 88 ? 3.786 3.574 11.310 1.00 98.69 88 ALA A C 1
ATOM 656 O O . ALA A 1 88 ? 4.322 2.731 12.027 1.00 98.69 88 ALA A O 1
ATOM 657 N N . ILE A 1 89 ? 4.344 4.754 11.026 1.00 98.50 89 ILE A N 1
ATOM 658 C CA . ILE A 1 89 ? 5.672 5.162 11.502 1.00 98.50 89 ILE A CA 1
ATOM 659 C C . ILE A 1 89 ? 5.726 5.188 13.024 1.00 98.50 8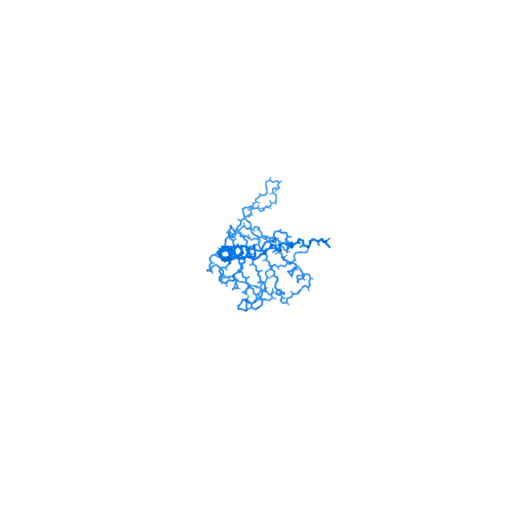9 ILE A C 1
ATOM 661 O O . ILE A 1 89 ? 6.573 4.513 13.607 1.00 98.50 89 ILE A O 1
ATOM 665 N N . ASP A 1 90 ? 4.771 5.858 13.666 1.00 98.56 90 ASP A N 1
ATOM 666 C CA . ASP A 1 90 ? 4.692 5.949 15.123 1.00 98.56 90 ASP A CA 1
ATOM 667 C C . ASP A 1 90 ? 4.600 4.554 15.759 1.00 98.56 90 ASP A C 1
ATOM 669 O O . ASP A 1 90 ? 5.269 4.256 16.750 1.00 98.56 90 ASP A O 1
ATOM 673 N N . ALA A 1 91 ? 3.797 3.660 15.167 1.00 98.62 91 ALA A N 1
ATOM 674 C CA . ALA A 1 91 ? 3.663 2.291 15.647 1.00 98.62 91 ALA A CA 1
ATOM 675 C C . ALA A 1 91 ? 4.967 1.496 15.498 1.00 98.62 91 ALA A C 1
ATOM 677 O O . ALA A 1 91 ? 5.354 0.787 16.428 1.00 98.62 91 ALA A O 1
ATOM 678 N N . TYR A 1 92 ? 5.668 1.628 14.370 1.00 98.31 92 TYR A N 1
ATOM 679 C CA . TYR A 1 92 ? 6.958 0.972 14.173 1.00 98.31 92 TYR A CA 1
ATOM 680 C C . TYR A 1 92 ? 8.026 1.487 15.138 1.00 98.31 92 TYR A C 1
ATOM 682 O O . TYR A 1 92 ? 8.701 0.674 15.768 1.00 98.31 92 TYR A O 1
ATOM 690 N N . GLN A 1 93 ? 8.155 2.806 15.284 1.00 97.56 93 GLN A N 1
ATOM 691 C CA . GLN A 1 93 ? 9.127 3.434 16.182 1.00 97.56 93 GLN A CA 1
ATOM 692 C C . GLN A 1 93 ? 8.879 3.051 17.647 1.00 97.56 93 GLN A C 1
ATOM 694 O O . GLN A 1 93 ? 9.824 2.818 18.396 1.00 97.56 93 GLN A O 1
ATOM 699 N N . ALA A 1 94 ? 7.612 2.911 18.047 1.00 97.88 94 ALA A N 1
ATOM 700 C CA . ALA A 1 94 ? 7.232 2.466 19.385 1.00 97.88 94 ALA A CA 1
ATOM 701 C C . ALA A 1 94 ? 7.269 0.935 19.578 1.00 97.88 94 ALA A C 1
ATOM 703 O O . ALA A 1 94 ? 7.003 0.457 20.680 1.00 97.88 94 ALA A O 1
ATOM 704 N N . GLY A 1 95 ? 7.523 0.146 18.525 1.00 97.00 95 GLY A N 1
ATOM 705 C CA . GLY A 1 95 ? 7.417 -1.318 18.575 1.00 97.00 95 GLY A CA 1
ATOM 706 C C . GLY A 1 95 ? 6.001 -1.822 18.894 1.00 97.00 95 GLY A C 1
ATOM 707 O O . GLY A 1 95 ? 5.834 -2.894 19.475 1.00 97.00 95 GLY A O 1
ATOM 708 N N . LYS A 1 96 ? 4.972 -1.040 18.554 1.00 97.81 96 LYS A N 1
ATOM 709 C CA . LYS A 1 96 ? 3.583 -1.278 18.950 1.00 97.81 96 LYS A CA 1
ATOM 710 C C . LYS A 1 96 ? 2.907 -2.304 18.043 1.00 97.81 96 LYS A C 1
ATOM 712 O O . LYS A 1 96 ? 2.772 -2.090 16.841 1.00 97.81 96 LYS A O 1
ATOM 717 N N . LEU A 1 97 ? 2.407 -3.379 18.653 1.00 96.81 97 LEU A N 1
ATOM 718 C CA . LEU A 1 97 ? 1.518 -4.358 18.030 1.00 96.81 97 LEU A CA 1
ATOM 719 C C . LEU A 1 97 ? 0.320 -4.661 18.953 1.00 96.81 97 LEU A C 1
ATOM 721 O O . LEU A 1 97 ? 0.511 -4.724 20.170 1.00 96.81 97 LEU A O 1
ATOM 725 N N . PRO A 1 98 ? -0.891 -4.891 18.408 1.00 97.81 98 PRO A N 1
ATOM 726 C CA . PRO A 1 98 ? -1.267 -4.691 17.005 1.00 97.81 98 PRO A CA 1
ATOM 727 C C . PRO A 1 98 ? -1.136 -3.223 16.570 1.00 97.81 98 PRO A C 1
ATOM 729 O O . PRO A 1 98 ? -1.088 -2.317 17.408 1.00 97.81 98 PRO A O 1
ATOM 732 N N . PHE A 1 99 ? -1.049 -2.992 15.260 1.00 98.75 99 PHE A N 1
ATOM 733 C CA . PHE A 1 99 ? -1.062 -1.640 14.712 1.00 98.75 99 PHE A CA 1
ATOM 734 C C . PHE A 1 99 ? -2.385 -0.945 15.078 1.00 98.75 99 PHE A C 1
ATOM 736 O O . PHE A 1 99 ? -3.428 -1.608 15.129 1.00 98.75 99 PHE A O 1
ATOM 743 N N . PRO A 1 100 ? -2.363 0.369 15.366 1.00 98.69 100 PRO A N 1
ATOM 744 C CA . PRO A 1 100 ? -3.576 1.119 15.660 1.00 98.69 100 PRO A CA 1
ATOM 745 C C . PRO A 1 100 ? -4.489 1.225 14.431 1.00 98.69 100 PRO A C 1
ATOM 747 O O . PRO A 1 100 ? -4.027 1.250 13.289 1.00 98.69 100 PRO A O 1
ATOM 750 N N . ASP A 1 101 ? -5.797 1.339 14.666 1.00 98.88 101 ASP A N 1
ATOM 751 C CA . ASP A 1 101 ? -6.749 1.664 13.600 1.00 98.88 101 ASP A CA 1
ATOM 752 C C . ASP A 1 101 ? -6.349 2.981 12.913 1.00 98.88 101 ASP A C 1
ATOM 754 O O . ASP A 1 101 ? -5.876 3.921 13.556 1.00 98.88 101 ASP A O 1
ATOM 758 N N . GLY A 1 102 ? -6.501 3.031 11.590 1.00 98.62 102 GLY A N 1
ATOM 759 C CA . GLY A 1 102 ? -6.002 4.121 10.751 1.00 98.62 102 GLY A CA 1
ATOM 760 C C . GLY A 1 102 ? -4.561 3.940 10.263 1.00 98.62 102 GLY A C 1
ATOM 761 O O . GLY A 1 102 ? -4.105 4.733 9.438 1.00 98.62 102 GLY A O 1
ATOM 762 N N . THR A 1 103 ? -3.832 2.903 10.693 1.00 98.88 103 THR A N 1
ATOM 763 C CA . THR A 1 103 ? -2.556 2.536 10.059 1.00 98.88 103 THR A CA 1
ATOM 764 C C . THR A 1 103 ? -2.777 2.146 8.599 1.00 98.88 103 THR A C 1
ATOM 766 O O . THR A 1 103 ? -3.629 1.312 8.287 1.00 98.88 103 THR A O 1
ATOM 769 N N . ILE A 1 104 ? -1.966 2.712 7.700 1.00 98.94 104 ILE A N 1
ATOM 770 C CA . ILE A 1 104 ? -1.967 2.357 6.280 1.00 98.94 104 ILE A CA 1
ATOM 771 C C . ILE A 1 104 ? -0.543 2.068 5.820 1.00 98.94 104 ILE A C 1
ATOM 773 O O . ILE A 1 104 ? 0.367 2.869 6.031 1.00 98.94 104 ILE A O 1
ATOM 777 N N . LEU A 1 105 ? -0.377 0.935 5.140 1.00 98.94 105 LEU A N 1
ATOM 778 C CA . LEU A 1 105 ? 0.865 0.537 4.487 1.00 98.94 105 LEU A CA 1
ATOM 779 C C . LEU A 1 105 ? 0.627 0.398 2.989 1.00 98.94 105 LEU A C 1
ATOM 781 O O . LEU A 1 105 ? -0.331 -0.251 2.565 1.00 98.94 105 LEU A O 1
ATOM 785 N N . VAL A 1 106 ? 1.520 0.971 2.184 1.00 98.94 106 VAL A N 1
ATOM 786 C CA . VAL A 1 106 ? 1.462 0.872 0.726 1.00 98.94 106 VAL A CA 1
ATOM 787 C C . VAL A 1 106 ? 2.752 0.273 0.193 1.00 98.94 106 VAL A C 1
ATOM 789 O O . VAL A 1 106 ? 3.816 0.881 0.257 1.00 98.94 106 VAL A O 1
ATOM 792 N N . LYS A 1 107 ? 2.652 -0.923 -0.382 1.00 98.81 107 LYS A N 1
ATOM 793 C CA . LYS A 1 107 ? 3.729 -1.589 -1.107 1.00 98.81 107 LYS A CA 1
ATOM 794 C C . LYS A 1 107 ? 3.662 -1.213 -2.580 1.00 98.81 107 LYS A C 1
ATOM 796 O O . LYS A 1 107 ? 2.670 -1.469 -3.258 1.00 98.81 107 LYS A O 1
ATOM 801 N N . ARG A 1 108 ? 4.743 -0.637 -3.084 1.00 98.56 108 ARG A N 1
ATOM 802 C CA . ARG A 1 108 ? 4.966 -0.352 -4.502 1.00 98.56 108 ARG A CA 1
ATOM 803 C C . ARG A 1 108 ? 5.896 -1.412 -5.064 1.00 98.56 108 A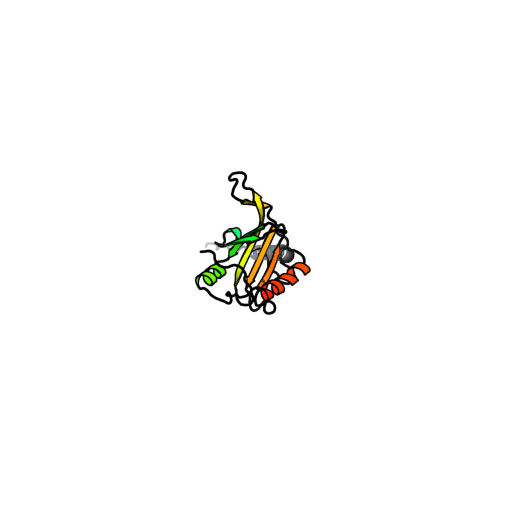RG A C 1
ATOM 805 O O . ARG A 1 108 ? 6.860 -1.772 -4.392 1.00 98.56 108 ARG A O 1
ATOM 812 N N . ALA A 1 109 ? 5.607 -1.894 -6.264 1.00 98.38 109 ALA A N 1
ATOM 813 C CA . ALA A 1 109 ? 6.410 -2.900 -6.938 1.00 98.38 109 ALA A CA 1
ATOM 814 C C . ALA A 1 109 ? 6.718 -2.492 -8.382 1.00 98.38 109 ALA A C 1
ATOM 816 O O . ALA A 1 109 ? 5.883 -1.900 -9.074 1.00 98.38 109 ALA A O 1
ATOM 817 N N . TRP A 1 110 ? 7.925 -2.836 -8.821 1.00 98.50 110 TRP A N 1
ATOM 818 C CA . TRP A 1 110 ? 8.422 -2.626 -10.175 1.00 98.50 110 TRP A CA 1
ATOM 819 C C . TRP A 1 110 ? 9.194 -3.850 -10.626 1.00 98.50 110 TRP A C 1
ATOM 821 O O . TRP A 1 110 ? 9.871 -4.473 -9.812 1.00 98.50 110 TRP A O 1
ATOM 831 N N . LYS A 1 111 ? 9.188 -4.137 -11.928 1.00 98.00 111 LYS A N 1
ATOM 832 C CA . LYS A 1 111 ? 10.164 -5.062 -12.507 1.00 98.00 111 LYS A CA 1
ATOM 833 C C . LYS A 1 111 ? 11.564 -4.555 -12.201 1.00 98.00 111 LYS A C 1
ATOM 835 O O . LYS A 1 111 ? 11.838 -3.361 -12.346 1.00 98.00 111 LYS A O 1
ATOM 840 N N . ARG A 1 112 ? 12.447 -5.456 -11.791 1.00 96.50 112 ARG A N 1
ATOM 841 C CA . ARG A 1 112 ? 13.860 -5.132 -11.645 1.00 96.50 112 ARG A CA 1
ATOM 842 C C . ARG A 1 112 ? 14.476 -4.893 -13.024 1.00 96.50 112 ARG A C 1
ATOM 844 O O . ARG A 1 112 ? 14.172 -5.599 -13.982 1.00 96.50 112 ARG A O 1
ATOM 851 N N . LYS A 1 113 ? 15.321 -3.871 -13.141 1.00 96.44 113 LYS A N 1
ATOM 852 C CA . LYS A 1 113 ? 16.031 -3.525 -14.377 1.00 96.44 113 LYS A CA 1
ATOM 853 C C . LYS A 1 113 ? 17.499 -3.263 -14.058 1.00 96.44 113 LYS A C 1
ATOM 855 O O . LYS A 1 113 ? 17.797 -2.605 -13.068 1.00 96.44 113 LYS A O 1
ATOM 860 N N . GLN A 1 114 ? 18.413 -3.740 -14.897 1.00 97.31 114 GLN A N 1
ATOM 861 C CA . GLN A 1 114 ? 19.829 -3.375 -14.807 1.00 97.31 114 GLN A CA 1
ATOM 862 C C . GLN A 1 114 ? 19.996 -1.849 -14.919 1.00 97.31 114 GLN A C 1
ATOM 864 O O . GLN A 1 114 ? 19.397 -1.239 -15.810 1.00 97.31 114 GLN A O 1
ATOM 869 N N . SER A 1 115 ? 20.791 -1.229 -14.039 1.00 97.38 115 SER A N 1
ATOM 870 C CA . SER A 1 115 ? 21.109 0.198 -14.172 1.00 97.38 115 SER A CA 1
ATOM 871 C C . SER A 1 115 ? 21.982 0.419 -15.412 1.00 97.38 115 SER A C 1
ATOM 873 O O . SER A 1 115 ? 23.008 -0.255 -15.547 1.00 97.38 115 SER A O 1
ATOM 875 N N . PRO A 1 116 ? 21.602 1.342 -16.315 1.00 96.81 116 PRO A N 1
ATOM 876 C CA . PRO A 1 116 ? 22.466 1.735 -17.423 1.00 96.81 116 PRO A CA 1
ATOM 877 C C . PRO A 1 116 ? 23.667 2.581 -16.973 1.00 96.81 116 PRO A C 1
ATOM 879 O O . PRO A 1 116 ? 24.662 2.637 -17.688 1.00 96.81 116 PRO A O 1
ATOM 882 N N . GLU A 1 117 ? 23.603 3.209 -15.798 1.00 97.88 117 GLU A N 1
ATOM 883 C CA . GLU A 1 117 ? 24.662 4.064 -15.252 1.00 97.88 117 GLU A CA 1
ATOM 884 C C . GLU A 1 117 ? 25.660 3.308 -14.362 1.00 97.88 117 GLU A C 1
ATOM 886 O O . GLU A 1 117 ? 26.792 3.762 -14.198 1.00 97.88 117 GLU A O 1
ATOM 891 N N . PHE A 1 118 ? 25.271 2.169 -13.772 1.00 97.44 118 PHE A N 1
ATOM 892 C CA . PHE A 1 118 ? 26.132 1.426 -12.850 1.00 97.44 118 PHE A CA 1
ATOM 893 C C . PHE A 1 118 ? 25.949 -0.094 -12.963 1.00 97.44 118 PHE A C 1
ATOM 895 O O . PHE A 1 118 ? 24.956 -0.663 -12.513 1.00 97.44 118 PHE A O 1
ATOM 902 N N . ALA A 1 119 ? 26.944 -0.773 -13.543 1.00 96.25 119 ALA A N 1
ATOM 903 C CA . ALA A 1 119 ? 26.855 -2.184 -13.936 1.00 96.25 119 ALA A CA 1
ATOM 904 C C . ALA A 1 119 ? 26.573 -3.167 -12.783 1.00 96.25 119 ALA A C 1
ATOM 906 O O . ALA A 1 119 ? 26.028 -4.241 -13.017 1.00 96.25 119 ALA A O 1
ATOM 907 N N . SER A 1 120 ? 26.906 -2.826 -11.538 1.00 96.56 120 SER A N 1
ATOM 908 C CA . SER A 1 120 ? 26.627 -3.681 -10.376 1.00 96.56 120 SER A CA 1
ATOM 909 C C . SER A 1 120 ? 25.294 -3.379 -9.683 1.00 96.56 120 SER A C 1
ATOM 911 O O . SER A 1 120 ? 24.944 -4.076 -8.733 1.00 96.56 120 SER A O 1
ATOM 913 N N . ALA A 1 121 ? 24.536 -2.373 -10.135 1.00 96.44 121 ALA A N 1
ATOM 914 C CA . ALA A 1 121 ? 23.261 -1.995 -9.533 1.00 96.44 121 ALA A CA 1
ATOM 915 C C . ALA A 1 121 ? 22.055 -2.342 -10.410 1.00 96.44 121 ALA A C 1
ATOM 917 O O . ALA A 1 121 ? 22.104 -2.330 -11.640 1.00 96.44 121 ALA A O 1
ATOM 918 N N . THR A 1 122 ? 20.919 -2.561 -9.750 1.00 96.00 122 THR A N 1
ATOM 919 C CA . THR A 1 122 ? 19.607 -2.615 -10.400 1.00 96.00 122 THR A CA 1
ATOM 920 C C . THR A 1 122 ? 18.727 -1.472 -9.911 1.00 96.00 122 THR A C 1
ATOM 922 O O . THR A 1 122 ? 18.909 -0.952 -8.812 1.00 96.00 122 THR A O 1
ATOM 925 N N . VAL A 1 123 ? 17.788 -1.056 -10.754 1.00 96.81 123 VAL A N 1
ATOM 926 C CA . VAL A 1 123 ? 16.879 0.068 -10.528 1.00 96.81 123 VAL A CA 1
ATOM 927 C C . VAL A 1 123 ? 15.439 -0.330 -10.858 1.00 96.81 123 VAL A C 1
ATOM 929 O O . VAL A 1 123 ? 15.216 -1.307 -11.586 1.00 96.81 123 VAL A O 1
ATOM 932 N N . PRO A 1 124 ? 14.438 0.405 -10.341 1.00 97.44 124 PRO A N 1
ATOM 933 C CA . PRO A 1 124 ? 13.048 0.201 -10.726 1.00 97.44 124 PRO A CA 1
ATOM 934 C C . PRO A 1 124 ? 12.836 0.365 -12.238 1.00 97.44 124 PRO A C 1
ATOM 936 O O . PRO A 1 124 ? 13.199 1.381 -12.827 1.00 97.44 124 PRO A O 1
ATOM 939 N N . GLY A 1 125 ? 12.232 -0.645 -12.863 1.00 97.38 125 GLY A N 1
ATOM 940 C CA . GLY A 1 125 ? 11.747 -0.617 -14.239 1.00 97.38 125 GLY A CA 1
ATOM 941 C C . GLY A 1 125 ? 10.250 -0.308 -14.312 1.00 97.38 125 GLY A C 1
ATOM 942 O O . GLY A 1 125 ? 9.745 0.596 -13.646 1.00 97.38 125 GLY A O 1
ATOM 943 N N . ALA A 1 126 ? 9.523 -1.071 -15.133 1.00 97.44 126 ALA A N 1
ATOM 944 C CA . ALA A 1 126 ? 8.076 -0.922 -15.272 1.00 97.44 126 ALA A CA 1
ATOM 945 C C . ALA A 1 126 ? 7.362 -1.174 -13.935 1.00 97.44 126 ALA A C 1
ATOM 947 O O . ALA A 1 126 ? 7.632 -2.173 -13.266 1.00 97.44 126 ALA A O 1
ATOM 948 N N . ALA A 1 127 ? 6.442 -0.285 -13.555 1.00 97.44 127 ALA A N 1
ATOM 949 C CA . ALA A 1 127 ? 5.592 -0.496 -12.387 1.00 97.44 127 ALA A CA 1
ATOM 950 C C . ALA A 1 127 ? 4.693 -1.720 -12.608 1.00 97.44 127 ALA A C 1
ATOM 952 O O . ALA A 1 127 ? 4.137 -1.890 -13.691 1.00 97.44 127 ALA A O 1
ATOM 953 N N . THR A 1 128 ? 4.547 -2.558 -11.585 1.00 98.00 128 THR A N 1
ATOM 954 C CA . THR A 1 128 ? 3.724 -3.772 -11.661 1.00 98.00 128 THR A CA 1
ATOM 955 C C . THR A 1 128 ? 2.466 -3.624 -10.826 1.00 98.00 128 THR A C 1
ATOM 957 O O . THR A 1 128 ? 1.356 -3.696 -11.348 1.00 98.00 128 THR A O 1
ATOM 960 N N . THR A 1 129 ? 2.627 -3.385 -9.523 1.00 98.19 129 THR A N 1
ATOM 961 C CA . THR A 1 129 ? 1.505 -3.279 -8.594 1.00 98.19 129 THR A CA 1
ATOM 962 C C . THR A 1 129 ? 1.695 -2.183 -7.559 1.00 98.19 129 THR A C 1
ATOM 964 O O . THR A 1 129 ? 2.805 -1.881 -7.113 1.00 98.19 129 THR A O 1
ATOM 967 N N . VAL A 1 130 ? 0.566 -1.629 -7.133 1.00 98.69 130 VAL A N 1
ATOM 968 C CA . VAL A 1 130 ? 0.427 -0.958 -5.842 1.00 98.69 130 VAL A CA 1
ATOM 969 C C . VAL A 1 130 ? -0.438 -1.862 -4.978 1.00 98.69 130 VAL A C 1
ATOM 971 O O . VAL A 1 130 ? -1.461 -2.362 -5.436 1.00 98.69 130 VAL A O 1
ATOM 974 N N . GLN A 1 131 ? -0.012 -2.134 -3.754 1.00 98.75 131 GLN A N 1
ATOM 975 C CA . GLN A 1 131 ? -0.746 -2.964 -2.806 1.00 98.75 131 GLN A CA 1
ATOM 976 C C . GLN A 1 131 ? -0.906 -2.187 -1.508 1.00 98.75 131 GLN A C 1
ATOM 978 O O . GLN A 1 131 ? 0.065 -1.631 -1.005 1.00 98.75 131 GLN A O 1
ATOM 983 N N . VAL A 1 132 ? -2.121 -2.132 -0.988 1.00 98.88 132 VAL A N 1
ATOM 984 C CA . VAL A 1 132 ? -2.501 -1.304 0.154 1.00 98.88 132 VAL A CA 1
ATOM 985 C C . VAL A 1 132 ? -3.069 -2.204 1.236 1.00 98.88 132 VAL A C 1
ATOM 987 O O . VAL A 1 132 ? -3.855 -3.108 0.946 1.00 98.88 132 VAL A O 1
ATOM 990 N N . MET A 1 133 ? -2.686 -1.942 2.479 1.00 98.81 133 MET A N 1
ATOM 991 C CA . MET A 1 133 ? -3.330 -2.511 3.654 1.00 98.81 133 MET A CA 1
ATOM 992 C C . MET A 1 133 ? -3.772 -1.393 4.587 1.00 98.81 133 MET A C 1
ATOM 994 O O . MET A 1 133 ? -2.983 -0.491 4.865 1.00 98.81 133 MET A O 1
ATOM 998 N N . VAL A 1 134 ? -5.014 -1.465 5.066 1.00 98.88 134 VAL A N 1
ATOM 999 C CA . VAL A 1 134 ? -5.617 -0.480 5.979 1.00 98.88 134 VAL A CA 1
ATOM 1000 C C . VAL A 1 134 ? -6.069 -1.182 7.251 1.00 98.88 134 VAL A C 1
ATOM 1002 O O . VAL A 1 134 ? -6.816 -2.161 7.169 1.00 98.88 134 VAL A O 1
ATOM 1005 N N . LYS A 1 135 ? -5.639 -0.679 8.409 1.00 98.88 135 LYS A N 1
ATOM 1006 C CA . LYS A 1 135 ? -6.078 -1.165 9.713 1.00 98.88 135 LYS A CA 1
ATOM 1007 C C . LYS A 1 135 ? -7.394 -0.499 10.107 1.00 98.88 135 LYS A C 1
ATOM 1009 O O . LYS A 1 135 ? -7.464 0.721 10.229 1.00 98.88 135 LYS A O 1
ATOM 1014 N N . ASP A 1 136 ? -8.416 -1.314 10.314 1.00 98.75 136 ASP A N 1
ATOM 1015 C CA . ASP A 1 136 ? -9.684 -0.951 10.942 1.00 98.75 136 ASP A CA 1
ATOM 1016 C C . ASP A 1 136 ? -10.262 -2.217 11.589 1.00 98.75 136 ASP A C 1
ATOM 1018 O O . ASP A 1 136 ? -10.811 -3.104 10.927 1.00 98.75 136 ASP A O 1
ATOM 1022 N N . SER A 1 137 ? -10.082 -2.319 12.903 1.00 98.44 137 SER A N 1
ATOM 1023 C CA . SER A 1 137 ? -10.462 -3.470 13.717 1.00 98.44 137 SER A CA 1
ATOM 1024 C C . SER A 1 137 ? -11.956 -3.788 13.658 1.00 98.44 137 SER A C 1
ATOM 1026 O O . SER A 1 137 ? -12.335 -4.954 13.776 1.00 98.44 137 SER A O 1
ATOM 1028 N N . LYS A 1 138 ? -12.803 -2.776 13.431 1.00 98.44 138 LYS A N 1
ATOM 1029 C CA . LYS A 1 138 ? -14.258 -2.935 13.351 1.00 98.44 138 LYS A CA 1
ATOM 1030 C C . LYS A 1 138 ? -14.685 -3.335 11.947 1.00 98.44 138 LYS A C 1
ATOM 1032 O O . LYS A 1 138 ? -15.407 -4.317 11.789 1.00 98.44 138 LYS A O 1
ATOM 1037 N N . LYS A 1 139 ? -14.227 -2.603 10.928 1.00 98.38 139 LYS A N 1
ATOM 1038 C CA . LYS A 1 139 ? -14.606 -2.845 9.528 1.00 98.38 139 LYS A CA 1
ATOM 1039 C C . LYS A 1 139 ? -14.080 -4.185 9.014 1.00 98.38 139 LYS A C 1
ATOM 1041 O O . LYS A 1 139 ? -14.760 -4.852 8.238 1.00 98.38 139 LYS A O 1
ATOM 1046 N N . TYR A 1 140 ? -12.897 -4.601 9.462 1.00 98.44 140 TYR A N 1
ATOM 1047 C CA . TYR A 1 140 ? -12.199 -5.788 8.965 1.00 98.44 140 TYR A CA 1
ATOM 1048 C C . TYR A 1 140 ? -12.026 -6.868 10.046 1.00 98.44 140 TYR A C 1
ATOM 1050 O O . TYR A 1 140 ? -11.006 -7.559 10.100 1.00 98.44 140 TYR A O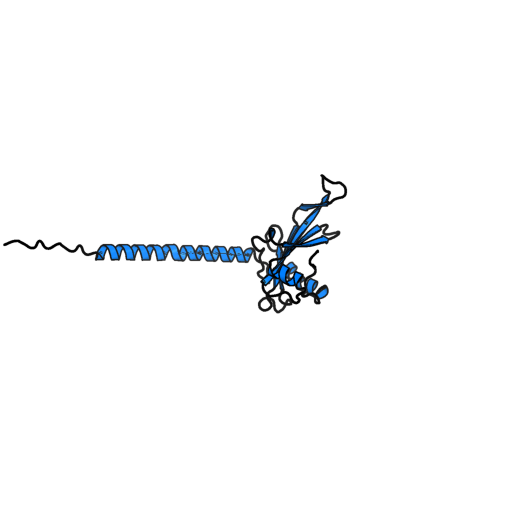 1
ATOM 1058 N N . ALA A 1 141 ? -13.020 -7.027 10.926 1.00 98.31 141 ALA A N 1
ATOM 1059 C CA . ALA A 1 141 ? -12.953 -7.935 12.075 1.00 98.31 141 ALA A CA 1
ATOM 1060 C C . ALA A 1 141 ? -12.597 -9.390 11.696 1.00 98.31 141 ALA A C 1
ATOM 1062 O O . ALA A 1 141 ? -11.830 -10.048 12.396 1.00 98.31 141 ALA A O 1
ATOM 1063 N N . VAL A 1 142 ? -13.095 -9.878 10.554 1.00 97.56 142 VAL A N 1
ATOM 1064 C CA . VAL A 1 142 ? -12.871 -11.258 10.077 1.00 97.56 142 VAL A CA 1
ATOM 1065 C C . VAL A 1 142 ? -11.507 -11.480 9.413 1.00 97.56 142 VAL A C 1
ATOM 1067 O O . VAL A 1 142 ? -11.142 -12.618 9.137 1.00 97.56 142 VAL A O 1
ATOM 1070 N N . THR A 1 143 ? -10.743 -10.414 9.169 1.00 98.31 143 THR A N 1
ATOM 1071 C CA . THR A 1 143 ? -9.399 -10.452 8.570 1.00 98.31 143 THR A CA 1
ATOM 1072 C C . THR A 1 143 ? -8.353 -9.838 9.498 1.00 98.31 143 THR A C 1
ATOM 1074 O O . THR A 1 143 ? -7.410 -9.173 9.065 1.00 98.31 143 THR A O 1
ATOM 1077 N N . GLY A 1 144 ? -8.528 -10.021 10.811 1.00 97.31 144 GLY A N 1
ATOM 1078 C CA . GLY A 1 144 ? -7.568 -9.550 11.811 1.00 97.31 144 GLY A CA 1
ATOM 1079 C C . GLY A 1 144 ? -7.462 -8.023 11.900 1.00 97.31 144 GLY A C 1
ATOM 1080 O O . GLY A 1 144 ? -6.433 -7.493 12.325 1.00 97.31 144 GLY A O 1
ATOM 1081 N N . GLY A 1 145 ? -8.505 -7.309 11.473 1.00 98.56 145 GLY A N 1
ATOM 1082 C CA . GLY A 1 145 ? -8.547 -5.852 11.422 1.00 98.56 145 GLY A CA 1
ATOM 1083 C C . GLY A 1 145 ? -7.900 -5.246 10.179 1.00 98.56 145 GLY A C 1
ATOM 1084 O O . GLY A 1 145 ? -7.701 -4.039 10.164 1.00 98.56 145 GLY A O 1
ATOM 1085 N N . TRP A 1 146 ? -7.573 -6.033 9.146 1.00 98.88 146 TRP A N 1
ATOM 1086 C CA . TRP A 1 146 ? -6.932 -5.529 7.927 1.00 98.88 146 TRP A CA 1
ATOM 1087 C C . TRP A 1 146 ? -7.801 -5.659 6.678 1.00 98.88 146 TRP A C 1
ATOM 1089 O O . TRP A 1 146 ? -8.249 -6.750 6.326 1.00 98.88 146 TRP A O 1
ATOM 1099 N N . GLY A 1 147 ? -7.969 -4.549 5.965 1.00 98.75 147 GLY A N 1
ATOM 1100 C CA . GLY A 1 147 ? -8.495 -4.511 4.605 1.00 98.75 147 GLY A CA 1
ATOM 1101 C C . GLY A 1 147 ? -7.354 -4.480 3.598 1.00 98.75 147 GLY A C 1
ATOM 1102 O O . GLY A 1 147 ? -6.310 -3.884 3.869 1.00 98.75 147 GLY A O 1
ATOM 1103 N N . PHE A 1 148 ? -7.556 -5.091 2.430 1.00 98.81 148 PHE A N 1
ATOM 1104 C CA . PHE A 1 148 ? -6.517 -5.250 1.413 1.00 98.81 148 PHE A CA 1
ATOM 1105 C C . PHE A 1 148 ? -6.953 -4.669 0.067 1.00 98.81 148 PHE A C 1
ATOM 1107 O O . PHE A 1 148 ? -8.104 -4.802 -0.347 1.00 98.81 148 PHE A O 1
ATOM 1114 N N . GLY A 1 149 ? -6.007 -4.068 -0.646 1.00 98.56 149 GLY A N 1
ATOM 1115 C CA . GLY A 1 149 ? -6.163 -3.660 -2.035 1.00 98.56 149 GLY A CA 1
ATOM 1116 C C . GLY A 1 149 ? -4.934 -4.039 -2.848 1.00 98.56 149 GLY A C 1
ATOM 1117 O O . GLY A 1 149 ? -3.805 -3.861 -2.395 1.00 98.56 149 GLY A O 1
ATOM 1118 N N . ARG A 1 150 ? -5.136 -4.557 -4.056 1.00 98.50 150 ARG A N 1
ATOM 1119 C CA . ARG A 1 150 ? -4.088 -4.803 -5.046 1.00 98.50 150 ARG A CA 1
ATOM 1120 C C . ARG A 1 150 ? -4.514 -4.180 -6.362 1.00 98.50 150 ARG A C 1
ATOM 1122 O O . ARG A 1 150 ? -5.580 -4.489 -6.885 1.00 98.50 150 ARG A O 1
ATOM 1129 N N . PHE A 1 151 ? -3.642 -3.340 -6.900 1.00 98.56 151 PHE A N 1
ATOM 1130 C CA . PHE A 1 151 ? -3.931 -2.514 -8.058 1.00 98.56 151 PHE A CA 1
ATOM 1131 C C . PHE A 1 151 ? -2.876 -2.703 -9.137 1.00 98.56 151 PHE A C 1
ATOM 1133 O O . PHE A 1 151 ? -1.677 -2.696 -8.847 1.00 98.56 151 PHE A O 1
ATOM 1140 N N . VAL A 1 152 ? -3.332 -2.817 -10.380 1.00 98.06 152 VAL A N 1
ATOM 1141 C CA . VAL A 1 152 ? -2.509 -2.816 -11.594 1.00 98.06 152 VAL A CA 1
ATOM 1142 C C . VAL A 1 152 ? -2.954 -1.622 -12.426 1.00 98.06 152 VAL A C 1
ATOM 1144 O O . VAL A 1 152 ? -4.144 -1.445 -12.666 1.00 98.06 152 VAL A O 1
ATOM 1147 N N . ASN A 1 153 ? -2.012 -0.763 -12.826 1.00 95.50 153 ASN A N 1
ATOM 1148 C CA . ASN A 1 153 ? -2.307 0.471 -13.571 1.00 95.50 153 ASN A CA 1
ATOM 1149 C C . ASN A 1 153 ? -3.391 1.351 -12.913 1.00 95.50 153 ASN A C 1
ATOM 1151 O O . ASN A 1 153 ? -4.207 1.967 -13.590 1.00 95.50 153 ASN A O 1
ATOM 1155 N N . GLY A 1 154 ? -3.407 1.390 -11.576 1.00 95.00 154 GLY A N 1
ATOM 1156 C CA . GLY A 1 154 ? -4.366 2.179 -10.799 1.00 95.00 154 GLY A CA 1
ATOM 1157 C C . GLY A 1 154 ? -5.758 1.561 -10.654 1.00 95.00 154 GLY A C 1
ATOM 1158 O O . GLY A 1 154 ? -6.588 2.155 -9.980 1.00 95.00 154 GLY A O 1
ATOM 1159 N N . LYS A 1 155 ? -6.019 0.381 -11.230 1.00 97.12 155 LYS A N 1
ATO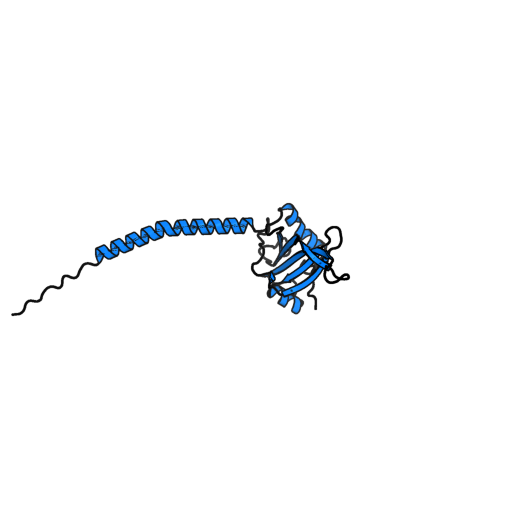M 1160 C CA . LYS A 1 155 ? -7.310 -0.314 -11.124 1.00 97.12 155 LYS A CA 1
ATOM 1161 C C . LYS A 1 155 ? -7.214 -1.548 -10.229 1.00 97.12 155 LYS A C 1
ATOM 1163 O O . LYS A 1 155 ? -6.175 -2.217 -10.259 1.00 97.12 155 LYS A O 1
ATOM 1168 N N . PRO A 1 156 ? -8.248 -1.850 -9.424 1.00 97.94 156 PRO A N 1
ATOM 1169 C CA . PRO A 1 156 ? -8.235 -3.019 -8.558 1.00 97.94 156 PRO A CA 1
ATOM 1170 C C . PRO A 1 156 ? -8.221 -4.299 -9.397 1.00 97.94 156 PRO A C 1
ATOM 1172 O O . PRO A 1 156 ? -8.865 -4.387 -10.442 1.00 97.94 156 PRO A O 1
ATOM 1175 N N . VAL A 1 157 ? -7.482 -5.306 -8.937 1.00 97.94 157 VAL A N 1
ATOM 1176 C CA . VAL A 1 157 ? -7.606 -6.662 -9.489 1.00 97.94 157 VAL A CA 1
ATOM 1177 C C . VAL A 1 157 ? -8.917 -7.316 -9.038 1.00 97.94 157 VAL A C 1
ATOM 1179 O O . VAL A 1 157 ? -9.610 -6.804 -8.158 1.00 97.94 157 VAL A O 1
ATOM 1182 N N . ASP A 1 158 ? -9.249 -8.466 -9.620 1.00 97.12 158 ASP A N 1
ATOM 1183 C CA . ASP A 1 158 ? -10.491 -9.179 -9.323 1.00 97.12 158 ASP A CA 1
ATOM 1184 C C . ASP A 1 158 ? -10.624 -9.628 -7.852 1.00 97.12 158 ASP A C 1
ATOM 1186 O O . ASP A 1 158 ? -9.684 -9.624 -7.046 1.00 97.12 158 ASP A O 1
ATOM 1190 N N . GLU A 1 159 ? -11.846 -10.018 -7.495 1.00 97.44 159 GLU A N 1
ATOM 1191 C CA . GLU A 1 159 ? -12.192 -10.490 -6.158 1.00 97.44 159 GLU A CA 1
ATOM 1192 C C . GLU A 1 159 ? -11.455 -11.777 -5.773 1.00 97.44 159 GLU A C 1
ATOM 1194 O O . GLU A 1 159 ? -11.047 -11.925 -4.620 1.00 97.44 159 GLU A O 1
ATOM 1199 N N . ALA A 1 160 ? -11.252 -12.698 -6.720 1.00 97.75 160 ALA A N 1
ATOM 1200 C CA . ALA A 1 160 ? -10.606 -13.977 -6.445 1.00 97.75 160 ALA A CA 1
ATOM 1201 C C . ALA A 1 160 ? -9.178 -13.765 -5.932 1.00 97.75 160 ALA A C 1
ATOM 1203 O O . ALA A 1 160 ? -8.780 -14.371 -4.937 1.00 97.75 160 ALA A O 1
ATOM 1204 N N . GLN A 1 161 ? -8.438 -12.838 -6.538 1.00 97.44 161 GLN A N 1
ATOM 1205 C CA . GLN A 1 161 ? -7.116 -12.445 -6.070 1.00 97.44 161 GLN A CA 1
ATOM 1206 C C . GLN A 1 161 ? -7.172 -11.792 -4.682 1.00 97.44 161 GLN A C 1
ATOM 1208 O O . GLN A 1 161 ? -6.368 -12.144 -3.818 1.00 97.44 161 GLN A O 1
ATOM 1213 N N . HIS A 1 162 ? -8.132 -10.900 -4.418 1.00 97.62 162 HIS A N 1
ATOM 1214 C CA . HIS A 1 162 ? -8.265 -10.244 -3.109 1.00 97.62 162 HIS A CA 1
ATOM 1215 C C . HIS A 1 162 ? -8.616 -11.217 -1.975 1.00 97.62 162 HIS A C 1
ATOM 1217 O O . HIS A 1 162 ? -8.122 -11.064 -0.856 1.00 97.62 162 HIS A O 1
ATOM 1223 N N . ARG A 1 163 ? -9.392 -12.272 -2.256 1.00 97.00 163 ARG A N 1
ATOM 1224 C CA . ARG A 1 163 ? -9.709 -13.328 -1.276 1.00 97.00 163 ARG A CA 1
ATOM 1225 C C . ARG A 1 163 ? -8.467 -14.062 -0.762 1.00 97.00 163 ARG A C 1
ATOM 1227 O O . ARG A 1 163 ? -8.496 -14.595 0.343 1.00 97.00 163 ARG A O 1
ATOM 1234 N N . THR A 1 164 ? -7.365 -14.058 -1.514 1.00 97.31 164 THR A N 1
ATOM 1235 C CA . THR A 1 164 ? -6.116 -14.726 -1.108 1.00 97.31 164 THR A CA 1
ATOM 1236 C C . THR A 1 164 ? -5.278 -13.926 -0.104 1.00 97.31 164 THR A C 1
ATOM 1238 O O . THR A 1 164 ? -4.425 -14.506 0.572 1.00 97.31 164 THR A O 1
ATOM 1241 N N . CYS A 1 165 ? -5.501 -12.610 0.016 1.00 98.06 165 CYS A N 1
ATOM 1242 C CA . CYS A 1 165 ? -4.607 -11.718 0.753 1.00 98.06 165 CYS A CA 1
ATOM 1243 C C . CYS A 1 165 ? -4.507 -12.090 2.237 1.00 98.06 165 CYS A C 1
ATOM 1245 O O . CYS A 1 165 ? -3.411 -12.365 2.729 1.00 98.06 165 CYS A O 1
ATOM 1247 N N . PHE A 1 166 ? -5.640 -12.153 2.943 1.00 98.50 166 PHE A N 1
ATOM 1248 C CA . PHE A 1 166 ? -5.620 -12.407 4.383 1.00 98.50 166 PHE A CA 1
ATOM 1249 C C . PHE A 1 166 ? -5.078 -13.799 4.721 1.00 98.50 166 PHE A C 1
ATOM 1251 O O . PHE A 1 166 ? -4.218 -13.903 5.587 1.00 98.50 166 PHE A O 1
ATOM 1258 N N . ALA A 1 167 ? -5.487 -14.846 3.998 1.00 98.12 167 ALA A N 1
ATOM 1259 C CA . ALA A 1 167 ? -5.022 -16.210 4.260 1.00 98.12 167 ALA A CA 1
ATOM 1260 C C . ALA A 1 167 ? -3.487 -16.333 4.180 1.00 98.12 167 ALA A C 1
ATOM 1262 O O . ALA A 1 167 ? -2.866 -16.978 5.023 1.00 98.12 167 ALA A O 1
ATOM 1263 N N . CYS A 1 168 ? -2.853 -15.666 3.207 1.00 98.31 168 CYS A N 1
ATOM 1264 C CA . CYS A 1 168 ? -1.393 -15.638 3.094 1.00 98.31 168 CYS A CA 1
ATOM 1265 C C . CYS A 1 168 ? -0.735 -14.899 4.273 1.00 98.31 168 CYS A C 1
ATOM 1267 O O . CYS A 1 168 ? 0.237 -15.384 4.857 1.00 98.31 168 CYS A O 1
ATOM 1269 N N . HIS A 1 169 ? -1.275 -13.739 4.651 1.00 98.62 169 HIS A N 1
ATOM 1270 C CA . HIS A 1 169 ? -0.757 -12.948 5.766 1.00 98.62 169 HIS A CA 1
ATOM 1271 C C . HIS A 1 169 ? -0.957 -13.651 7.119 1.00 98.62 169 HIS A C 1
ATOM 1273 O O . HIS A 1 169 ? -0.047 -13.672 7.949 1.00 98.62 169 HIS A O 1
ATOM 1279 N N . GLU A 1 170 ? -2.104 -14.292 7.330 1.00 98.44 170 GLU A N 1
ATOM 1280 C CA . GLU A 1 170 ? -2.374 -15.111 8.509 1.00 98.44 170 GLU A CA 1
ATOM 1281 C C . GLU A 1 170 ? -1.410 -16.296 8.594 1.00 98.44 170 GLU A C 1
ATOM 1283 O O . GLU A 1 170 ? -0.766 -16.493 9.623 1.00 98.44 170 GLU A O 1
ATOM 1288 N N . ALA A 1 171 ? -1.228 -17.041 7.504 1.00 98.50 171 ALA A N 1
ATOM 1289 C CA . ALA A 1 171 ? -0.372 -18.222 7.510 1.00 98.50 171 ALA A CA 1
ATOM 1290 C C . ALA A 1 171 ? 1.111 -17.913 7.783 1.00 98.50 171 ALA A C 1
ATOM 1292 O O . ALA A 1 171 ? 1.851 -18.796 8.213 1.00 98.50 171 ALA A O 1
ATOM 1293 N N . ARG A 1 172 ? 1.578 -16.690 7.500 1.00 98.25 172 ARG A N 1
ATOM 1294 C CA . ARG A 1 172 ? 3.013 -16.358 7.524 1.00 98.25 172 ARG A CA 1
ATOM 1295 C C . ARG A 1 172 ? 3.423 -15.379 8.617 1.00 98.25 172 ARG A C 1
ATOM 1297 O O . ARG A 1 172 ? 4.561 -15.448 9.070 1.00 98.25 172 ARG A O 1
ATOM 1304 N N . VAL A 1 173 ? 2.548 -14.451 9.008 1.00 97.94 173 VAL A N 1
ATOM 1305 C CA . VAL A 1 173 ? 2.910 -13.309 9.870 1.00 97.94 173 VAL A CA 1
ATOM 1306 C C . VAL A 1 173 ? 1.829 -12.942 10.895 1.00 97.94 173 VAL A C 1
ATOM 1308 O O . VAL A 1 173 ? 1.787 -11.812 11.380 1.00 97.94 173 VAL A O 1
ATOM 1311 N N . LYS A 1 174 ? 0.978 -13.899 11.293 1.00 97.75 174 LYS A N 1
ATOM 1312 C CA . LYS A 1 174 ? -0.062 -13.709 12.327 1.00 97.75 174 LYS A CA 1
ATOM 1313 C C . LYS A 1 174 ? 0.459 -13.102 13.631 1.00 97.75 174 LYS A C 1
ATOM 1315 O O . LYS A 1 174 ? -0.161 -12.200 14.180 1.00 97.75 174 LYS A O 1
ATOM 1320 N N . ASN A 1 175 ? 1.622 -13.542 14.108 1.00 97.12 175 ASN A N 1
ATOM 1321 C CA . ASN A 1 175 ? 2.236 -13.050 15.350 1.00 97.12 175 ASN A CA 1
ATOM 1322 C C . ASN A 1 175 ? 2.815 -11.625 15.252 1.00 97.12 175 ASN A C 1
ATOM 1324 O O . ASN A 1 175 ? 3.359 -11.118 16.228 1.00 97.12 175 ASN A O 1
ATOM 1328 N N . ARG A 1 176 ? 2.726 -10.985 14.082 1.00 97.25 176 ARG A N 1
ATOM 1329 C CA . ARG A 1 176 ? 3.219 -9.628 13.817 1.00 97.25 176 ARG A CA 1
ATOM 1330 C C . ARG A 1 176 ? 2.113 -8.722 13.295 1.00 97.25 176 ARG A C 1
ATOM 1332 O O . ARG A 1 176 ? 2.340 -7.888 12.423 1.00 97.25 176 ARG A O 1
ATOM 1339 N N . ASP A 1 177 ? 0.906 -8.963 13.797 1.00 98.50 177 ASP A N 1
ATOM 1340 C CA . ASP A 1 177 ? -0.320 -8.312 13.346 1.00 98.50 177 ASP A CA 1
ATOM 1341 C C . ASP A 1 177 ? -0.483 -8.368 11.824 1.00 98.50 177 ASP A C 1
ATOM 1343 O O . ASP A 1 177 ? -0.863 -7.394 11.185 1.00 98.50 177 ASP A O 1
ATOM 1347 N N . TYR A 1 178 ? -0.167 -9.526 11.236 1.00 98.75 178 TYR A N 1
ATOM 1348 C CA . TYR A 1 178 ? -0.343 -9.800 9.813 1.00 98.75 178 TYR A CA 1
ATOM 1349 C C . TYR A 1 178 ? 0.546 -8.952 8.881 1.00 98.75 178 TYR A C 1
ATOM 1351 O O . TYR A 1 178 ? 0.309 -8.931 7.676 1.00 98.75 178 TYR A O 1
ATOM 1359 N N . VAL A 1 179 ? 1.595 -8.283 9.377 1.00 98.62 179 VAL A N 1
ATOM 1360 C CA . VAL A 1 179 ? 2.482 -7.425 8.567 1.00 98.62 179 VAL A CA 1
ATOM 1361 C C . VAL A 1 179 ? 3.871 -8.051 8.381 1.00 98.62 179 VAL A C 1
ATOM 1363 O O . VAL A 1 179 ? 4.592 -8.339 9.337 1.00 98.62 179 VAL A O 1
ATOM 1366 N N . PHE A 1 180 ? 4.290 -8.221 7.121 1.00 98.25 180 PHE A N 1
ATOM 1367 C CA . PHE A 1 180 ? 5.620 -8.744 6.777 1.00 98.25 180 PHE A CA 1
ATOM 1368 C C . PHE A 1 180 ? 6.739 -7.742 7.059 1.00 98.25 180 PHE A C 1
ATOM 1370 O O . PHE A 1 180 ? 7.744 -8.084 7.690 1.00 98.25 180 PHE A O 1
ATOM 1377 N N . THR A 1 181 ? 6.569 -6.508 6.597 1.00 98.12 181 THR A N 1
ATOM 1378 C CA . THR A 1 181 ? 7.623 -5.496 6.587 1.00 98.12 181 THR A CA 1
ATOM 1379 C C . THR A 1 181 ? 8.005 -5.071 8.003 1.00 98.12 181 THR A C 1
ATOM 1381 O O . THR A 1 181 ? 7.151 -4.922 8.879 1.00 98.12 181 THR A O 1
ATOM 1384 N N . ARG A 1 182 ? 9.306 -4.911 8.242 1.00 97.25 182 ARG A N 1
ATOM 1385 C CA . ARG A 1 182 ? 9.861 -4.242 9.424 1.00 97.25 182 ARG A CA 1
ATOM 1386 C C . ARG A 1 182 ? 10.365 -2.873 8.998 1.00 97.25 182 ARG A C 1
ATOM 1388 O O . ARG A 1 182 ? 10.782 -2.743 7.852 1.00 97.25 182 ARG A O 1
ATOM 1395 N N . LEU A 1 183 ? 10.348 -1.908 9.909 1.00 97.31 183 LEU A N 1
ATOM 1396 C CA . LEU A 1 183 ? 11.034 -0.641 9.692 1.00 97.31 183 LEU A CA 1
ATOM 1397 C C . LEU A 1 183 ? 12.530 -0.917 9.490 1.00 97.31 183 LEU A C 1
ATOM 1399 O O . LEU A 1 183 ? 13.154 -1.582 10.321 1.00 97.31 183 LEU A O 1
ATOM 1403 N N . ALA A 1 184 ? 13.057 -0.486 8.351 1.00 94.81 184 ALA A N 1
ATOM 1404 C CA . ALA A 1 184 ? 14.484 -0.437 8.095 1.00 94.81 184 ALA A CA 1
ATOM 1405 C C . ALA A 1 184 ? 15.072 0.741 8.895 1.00 94.81 184 ALA A C 1
ATOM 1407 O O . ALA A 1 184 ? 14.448 1.803 8.909 1.00 94.81 184 ALA A O 1
ATOM 1408 N N . PRO A 1 185 ? 16.201 0.538 9.596 1.00 83.94 185 PRO A N 1
ATOM 1409 C CA . PRO A 1 185 ? 16.846 1.581 10.389 1.00 83.94 185 PRO A CA 1
ATOM 1410 C C . PRO A 1 185 ? 17.488 2.670 9.524 1.00 83.94 185 PRO A C 1
ATOM 1412 O O . PRO A 1 185 ? 17.825 2.381 8.350 1.00 83.94 185 PRO A O 1
#

InterPro domains:
  IPR032033 Cytochrome P460 [PF16694] (58-181)
  IPR038142 Cytochrome P460 superfamily [G3DSA:3.50.70.20] (53-185)

Foldseek 3Di:
DDDDDPPPPPDCVVVVVVVVVVVVVCCVPVVVVVVVVVVVVVVVLQQLAAPPQRHHDDPPQVVAAWQDWDADDPPVQKTKTKGWHPQQVVCQVVVDPPRDAAIKIKMWIAHWAQDPVDRVDIDGDHTAWIKMWGAACVSPVVLLRIGIFIDGPSGTDDPVVRVVQSVVLCVPPVVPSSDDTHGDD

Secondary structure (DSSP, 8-state):
------------HHHHHHHHHHHHHHHHHHHHHHHHHHHHHHHHHHHHSPTTT---PPTTGGGSEEEEEEEE-TTT-EEEEEEE-HHHHHHHHTT-SSPPTT-EEEEEEEEEEE-SS-TT-EEEEEEEEEEEEEE-TTTTGGGTTEEEEEEETTEEPPHHHHHHHHHHHHHHHGGGTT-------